Protein AF-A0A9X4L137-F1 (afdb_monomer)

pLDDT: mean 74.06, std 25.53, range [25.66, 98.25]

Nearest PDB structures (foldseek):
  7vco-assembly1_A  TM=8.034E-01  e=4.742E-05  Frischella perrara
  1vkd-assembly1_A  TM=7.366E-01  e=2.028E-03  Thermotoga maritima MSB8
  2ydt-assembly1_A  TM=7.683E-01  e=2.953E-03  Fusarium graminearum
  3a72-assembly1_A  TM=6.925E-01  e=1.321E-03  Penicillium chrysogenum
  3pij-assembly1_A  TM=4.639E-01  e=1.065E-03  Bifidobacterium longum

InterPro domains:
  IPR013148 Glycosyl hydrolase family 32, N-terminal [PF00251] (16-116)
  IPR023296 Glycosyl hydrolase, five-bladed beta-propeller domain superfamily [G3DSA:2.115.10.20] (11-143)
  IPR023296 Glycosyl hydrolase, five-bladed beta-propeller domain superfamily [SSF75005] (9-119)

Secondary structure (DSSP, 8-state):
-----SSSEEEEEEEEEETTEEEEEEEEE-TT-SS--EEEEEEESSSSS-EEEEEEEEPPTT-SEEEEEEEEEETTEEEEEEEEEEETTEEEEEEEEESSSSS-EEEEEEEE---HHHH-SSGGGSSSSS---S----TTTTSS-PPP---------PPPSS--HHHHHHHHHTT--------PPPPP-------PPPPP-

Solvent-accessible surface area (backbone atoms only — not comparable to full-atom values): 12693 Å² total; per-residue (Å²): 134,73,74,78,64,94,72,40,45,76,63,61,68,47,76,47,80,55,93,83,29,36,39,38,38,28,29,26,25,51,81,93,52,92,48,35,50,20,34,25,33,29,39,18,76,74,84,61,60,68,46,81,73,39,82,43,44,72,40,58,90,71,29,75,32,26,52,46,56,32,78,41,73,58,90,80,34,36,40,34,34,23,15,34,24,60,44,92,73,48,41,26,34,36,39,29,39,21,77,77,84,65,58,61,45,79,42,87,91,52,75,47,66,74,53,61,89,79,73,44,94,47,80,82,79,44,101,48,100,46,74,69,54,53,58,65,83,71,87,65,69,87,49,102,58,81,74,82,74,85,64,72,70,93,63,75,81,71,75,77,70,87,75,55,71,72,61,53,56,57,59,52,56,80,75,60,90,80,94,73,84,90,73,85,82,73,78,81,82,80,84,72,79,80,86,75,82,77,79,90,129

Radius of gyration: 21.0 Å; Cα contacts (8 Å, |Δi|>4): 311; chains: 1; bounding box: 52×45×59 Å

Foldseek 3Di:
DQDDDPFWHWDDWDWDDDPLKIKIKTFTAGPPRPEGFAIFIWMDNPSRDIHGPTGATTADPQWPHWFDWDWADAPQKIKIWFWTHNDPLFIKIWIWIDRPVRHIDTDPVDIGGPDCVPQDPDCVVDPTNDDYDGYDDDPPSVPPDHGPPPPPDPPPPPDPDDDDPVVVVVVVVVVDDDDDDDDDDDDPDPPDDDDDDDDDD

Mean predicted aligned error: 14.05 Å

Organism: NCBI:txid1457232

Sequence (201 aa):
MLYKPREDRLWDCWIVPHNDRYHLFYIRITPGASRWNGISMAVSDDLLHWKEYGPILEKHPDAEWLGTGMVQRVGDTFIMNYSEELIRGHQQIRFARSKDLYHWERIEEVVLRPDPAYYLDDPEDCCEELPRWDSLGIVNALQDAPPPVYRLPDRPCRRPEAESESRRAWRHDLHGRHPLGGVAPQAPLRICFPISRFPNI

Structure (mmCIF, N/CA/C/O backbone):
data_AF-A0A9X4L137-F1
#
_entry.id   AF-A0A9X4L137-F1
#
loop_
_atom_site.group_PDB
_atom_site.id
_atom_site.type_symbol
_atom_site.label_atom_id
_atom_site.label_alt_id
_atom_site.label_comp_id
_atom_site.label_asym_id
_atom_site.label_entity_id
_atom_site.label_seq_id
_atom_site.pdbx_PDB_ins_code
_atom_site.Cartn_x
_atom_site.Cartn_y
_atom_site.Cartn_z
_atom_site.occupancy
_atom_site.B_iso_or_equiv
_atom_site.auth_seq_id
_atom_site.auth_comp_id
_atom_site.auth_asym_id
_atom_site.auth_atom_id
_atom_site.pdbx_PDB_model_num
ATOM 1 N N . MET A 1 1 ? -1.300 18.319 10.133 1.00 62.09 1 MET A N 1
ATOM 2 C CA . MET A 1 1 ? -0.858 16.921 9.939 1.00 62.09 1 MET A CA 1
ATOM 3 C C . MET A 1 1 ? -1.431 16.112 11.094 1.00 62.09 1 MET A C 1
ATOM 5 O O . MET A 1 1 ? -1.191 16.510 12.225 1.00 62.09 1 MET A O 1
ATOM 9 N N . LEU A 1 2 ? -2.262 15.096 10.825 1.00 82.75 2 LEU A N 1
ATOM 10 C CA . LEU A 1 2 ? -3.042 14.370 11.851 1.00 82.75 2 LEU A CA 1
ATOM 11 C C . LEU A 1 2 ? -2.309 13.150 12.437 1.00 82.75 2 LEU A C 1
ATOM 13 O O . LEU A 1 2 ? -2.647 12.692 13.520 1.00 82.75 2 LEU A O 1
ATOM 17 N N . TYR A 1 3 ? -1.280 12.655 11.751 1.00 93.00 3 TYR A N 1
ATOM 18 C CA . TYR A 1 3 ? -0.431 11.556 12.199 1.00 93.00 3 TYR A CA 1
ATOM 19 C C . TYR A 1 3 ? 1.004 11.779 11.711 1.00 93.00 3 TYR A C 1
ATOM 21 O O . TYR A 1 3 ? 1.215 12.330 10.629 1.00 93.00 3 TYR A O 1
ATOM 29 N N . LYS A 1 4 ? 1.982 11.357 12.514 1.00 94.69 4 LYS A N 1
ATOM 30 C CA . LYS A 1 4 ? 3.406 11.324 12.172 1.00 94.69 4 LYS A CA 1
ATOM 31 C C . LYS A 1 4 ? 3.991 10.016 12.727 1.00 94.69 4 LYS A C 1
ATOM 33 O O . LYS A 1 4 ? 3.805 9.780 13.923 1.00 94.69 4 LYS A O 1
ATOM 38 N N . PRO A 1 5 ? 4.701 9.206 11.920 1.00 95.75 5 PRO A N 1
ATOM 39 C CA . PRO A 1 5 ? 5.376 8.015 12.425 1.00 95.75 5 PRO A CA 1
ATOM 40 C C . PRO A 1 5 ? 6.465 8.372 13.437 1.00 95.75 5 PRO A C 1
ATOM 42 O O . PRO A 1 5 ? 7.024 9.475 13.409 1.00 95.75 5 PRO A O 1
ATOM 45 N N . ARG A 1 6 ? 6.787 7.429 14.324 1.00 95.38 6 ARG A N 1
ATOM 46 C CA . ARG A 1 6 ? 7.828 7.628 15.343 1.00 95.38 6 ARG A CA 1
ATOM 47 C C . ARG A 1 6 ? 9.221 7.809 14.746 1.00 95.38 6 ARG A C 1
ATOM 49 O O . ARG A 1 6 ? 9.935 8.721 15.160 1.00 95.38 6 ARG A O 1
ATOM 56 N N . GLU A 1 7 ? 9.594 6.943 13.808 1.00 94.12 7 GLU A N 1
ATOM 57 C CA . GLU A 1 7 ? 10.952 6.878 13.245 1.00 94.12 7 GLU A CA 1
ATOM 58 C C . GLU A 1 7 ? 10.969 7.080 11.728 1.00 94.12 7 GLU A C 1
ATOM 60 O O . GLU A 1 7 ? 11.819 7.806 11.208 1.00 94.12 7 GLU A O 1
ATOM 65 N N . ASP A 1 8 ? 10.008 6.482 11.025 1.00 94.94 8 ASP A N 1
ATOM 66 C CA . ASP A 1 8 ? 9.920 6.557 9.572 1.00 94.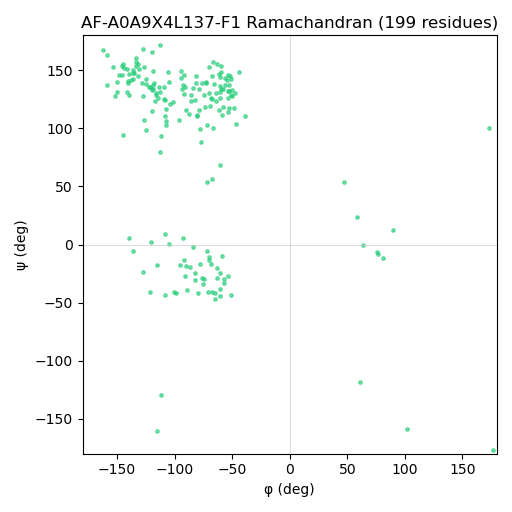94 8 ASP A CA 1
ATOM 67 C C . ASP A 1 8 ? 9.527 7.954 9.083 1.00 94.94 8 ASP A C 1
ATOM 69 O O . ASP A 1 8 ? 8.795 8.710 9.733 1.00 94.94 8 ASP A O 1
ATOM 73 N N . ARG A 1 9 ? 9.948 8.280 7.858 1.00 95.38 9 ARG A N 1
ATOM 74 C CA . ARG A 1 9 ? 9.305 9.356 7.103 1.00 95.38 9 ARG A CA 1
ATOM 75 C C . ARG A 1 9 ? 8.083 8.796 6.390 1.00 95.38 9 ARG A C 1
ATOM 77 O O . ARG A 1 9 ? 8.153 7.745 5.757 1.00 95.38 9 ARG A O 1
ATOM 84 N N . LEU A 1 10 ? 6.991 9.541 6.484 1.00 94.69 10 LEU A N 1
ATOM 85 C CA . LEU A 1 10 ? 5.736 9.277 5.796 1.00 94.69 10 LEU A CA 1
ATOM 86 C C . LEU A 1 10 ? 5.706 10.053 4.477 1.00 94.69 10 LEU A C 1
ATOM 88 O O . LEU A 1 10 ? 6.056 11.236 4.455 1.00 94.69 10 LEU A O 1
ATOM 92 N N . TRP A 1 11 ? 5.299 9.383 3.402 1.00 94.94 11 TRP A N 1
ATOM 93 C CA . TRP A 1 11 ? 5.033 10.000 2.101 1.00 94.94 11 TRP A CA 1
ATOM 94 C C . TRP A 1 11 ? 3.529 9.934 1.794 1.00 94.94 11 TRP A C 1
ATOM 96 O O . TRP A 1 11 ? 2.725 10.314 2.643 1.00 94.94 11 TRP A O 1
ATOM 106 N N . ASP A 1 12 ? 3.122 9.460 0.621 1.00 95.00 12 ASP A N 1
ATOM 107 C CA . ASP A 1 12 ? 1.707 9.316 0.283 1.00 95.00 12 ASP A CA 1
ATOM 108 C C . ASP A 1 12 ? 0.994 8.374 1.259 1.00 95.00 12 ASP A C 1
ATOM 110 O O . ASP A 1 12 ? 1.580 7.426 1.798 1.00 95.00 12 ASP A O 1
ATOM 114 N N . CYS A 1 13 ? -0.291 8.642 1.484 1.00 94.56 13 CYS A N 1
ATOM 115 C CA . CYS A 1 13 ? -1.110 7.886 2.417 1.00 94.56 13 CYS A CA 1
ATOM 116 C C . CYS A 1 13 ? -2.564 7.757 1.948 1.00 94.56 13 CYS A C 1
ATOM 118 O O . CYS A 1 13 ? -3.067 8.596 1.199 1.00 94.56 13 CYS A O 1
ATOM 120 N N . TRP A 1 14 ? -3.240 6.698 2.393 1.00 94.69 14 TRP A N 1
ATOM 121 C CA . TRP A 1 14 ? -4.651 6.421 2.112 1.00 94.69 14 TRP A CA 1
ATOM 122 C C . TRP A 1 14 ? -5.317 5.753 3.315 1.00 94.69 14 TRP A C 1
ATOM 124 O O . TRP A 1 14 ? -4.653 5.128 4.141 1.00 94.69 14 TRP A O 1
ATOM 134 N N . ILE A 1 15 ? -6.639 5.897 3.437 1.00 93.81 15 ILE A N 1
ATOM 135 C CA . ILE A 1 15 ? -7.406 5.415 4.595 1.00 93.81 15 ILE A CA 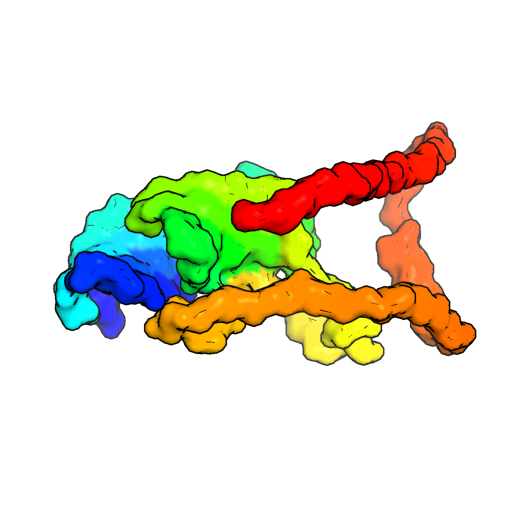1
ATOM 136 C C . ILE A 1 15 ? -8.475 4.423 4.148 1.00 93.81 15 ILE A C 1
ATOM 138 O O . ILE A 1 15 ? -9.208 4.682 3.195 1.00 93.81 15 ILE A O 1
ATOM 142 N N . VAL A 1 16 ? -8.601 3.319 4.887 1.00 93.19 16 VAL A N 1
ATOM 143 C CA . VAL A 1 16 ? -9.664 2.321 4.712 1.00 93.19 16 VAL A CA 1
ATOM 144 C C . VAL A 1 16 ? -10.495 2.214 5.995 1.00 93.19 16 VAL A C 1
ATOM 146 O O . VAL A 1 16 ? -9.967 1.779 7.026 1.00 93.19 16 VAL A O 1
ATOM 149 N N . PRO A 1 17 ? -11.789 2.581 5.966 1.00 92.12 17 PRO A N 1
ATOM 150 C CA . PRO A 1 17 ? -12.703 2.271 7.056 1.00 92.12 17 PRO A CA 1
ATOM 151 C C . PRO A 1 17 ? -13.084 0.782 7.022 1.00 92.12 17 PRO A C 1
ATOM 153 O O . PRO A 1 17 ? -13.499 0.261 5.987 1.00 92.12 17 PRO A O 1
ATOM 156 N N . HIS A 1 18 ? -12.942 0.085 8.148 1.00 91.12 18 HIS A N 1
ATOM 157 C CA . HIS A 1 18 ? -13.334 -1.316 8.301 1.00 91.12 18 HIS A CA 1
ATOM 158 C C . HIS A 1 18 ? -13.542 -1.665 9.783 1.00 91.12 18 HIS A C 1
ATOM 160 O O . HIS A 1 18 ? -12.726 -1.278 10.612 1.00 91.12 18 HIS A O 1
ATOM 166 N N . ASN A 1 19 ? -14.604 -2.412 10.113 1.00 89.81 19 ASN A N 1
ATOM 167 C CA . ASN A 1 19 ? -14.939 -2.851 11.481 1.00 89.81 19 ASN A CA 1
ATOM 168 C C . ASN A 1 19 ? -14.867 -1.721 12.526 1.00 89.81 19 ASN A C 1
ATOM 170 O O . ASN A 1 19 ? -14.144 -1.839 13.513 1.00 89.81 19 ASN A O 1
ATOM 174 N N . ASP A 1 20 ? -15.574 -0.616 12.267 1.00 91.06 20 ASP A N 1
ATOM 175 C CA . ASP A 1 20 ? -15.636 0.573 13.136 1.00 91.06 20 ASP A CA 1
ATOM 176 C C . ASP A 1 20 ? -14.275 1.229 13.429 1.00 91.06 20 ASP A C 1
ATOM 178 O O . ASP A 1 20 ? -14.106 1.941 14.416 1.00 91.06 20 ASP A O 1
ATOM 182 N N . ARG A 1 21 ? -13.294 1.002 12.548 1.00 92.94 21 ARG A N 1
ATOM 183 C CA . ARG A 1 21 ? -11.951 1.577 12.627 1.00 92.94 21 ARG A CA 1
ATOM 184 C C . ARG A 1 21 ? -11.491 2.134 11.299 1.00 92.94 21 ARG A C 1
ATOM 186 O O . ARG A 1 21 ? -11.913 1.696 10.231 1.00 92.94 21 ARG A O 1
ATOM 193 N N . TYR A 1 22 ? -10.543 3.052 11.374 1.00 95.62 22 TYR A N 1
ATOM 194 C CA . TYR A 1 22 ? -9.860 3.647 10.240 1.00 95.62 22 TYR A CA 1
ATOM 195 C C . TYR A 1 22 ? -8.420 3.154 10.191 1.00 95.62 22 TYR A C 1
ATOM 197 O O . TYR A 1 22 ? -7.669 3.299 11.155 1.00 95.62 22 TYR A O 1
ATOM 205 N N . HIS A 1 23 ? -8.034 2.592 9.051 1.00 96.81 23 HIS A N 1
ATOM 206 C CA . HIS A 1 23 ? -6.699 2.061 8.805 1.00 96.81 23 HIS A CA 1
ATOM 207 C C . HIS A 1 23 ? -5.987 3.013 7.846 1.00 96.81 23 HIS A C 1
ATOM 209 O O . HIS A 1 23 ? -6.345 3.083 6.671 1.00 96.81 23 HIS A O 1
ATOM 215 N N . LEU A 1 24 ? -5.033 3.789 8.358 1.00 97.31 24 LEU A N 1
ATOM 216 C CA . LEU A 1 24 ? -4.177 4.678 7.581 1.00 97.31 24 LEU A CA 1
ATOM 217 C C . LEU A 1 24 ? -2.967 3.891 7.106 1.00 97.31 24 LEU A C 1
ATOM 219 O O . LEU A 1 24 ? -2.111 3.522 7.905 1.00 97.31 24 LEU A O 1
ATOM 223 N N . PHE A 1 25 ? -2.882 3.686 5.806 1.00 97.69 25 PHE A N 1
ATOM 224 C CA . PHE A 1 25 ? -1.714 3.145 5.138 1.00 97.69 25 PHE A CA 1
ATOM 225 C C . PHE A 1 25 ? -0.858 4.291 4.635 1.00 97.69 25 PHE A C 1
ATOM 227 O O . PHE A 1 25 ? -1.380 5.313 4.183 1.00 97.69 25 PHE A O 1
ATOM 234 N N . TYR A 1 26 ? 0.453 4.125 4.700 1.00 97.44 26 TYR A N 1
ATOM 235 C CA . TYR A 1 26 ? 1.374 5.119 4.187 1.00 97.44 26 TYR A CA 1
ATOM 236 C C . TYR A 1 26 ? 2.642 4.485 3.652 1.00 97.44 26 TYR A C 1
ATOM 238 O O . TYR A 1 26 ? 3.150 3.500 4.192 1.00 97.44 26 TYR A O 1
ATOM 246 N N . ILE A 1 27 ? 3.181 5.098 2.607 1.00 97.75 27 ILE A N 1
ATOM 247 C CA . ILE A 1 27 ? 4.505 4.751 2.120 1.00 97.75 27 ILE A CA 1
ATOM 248 C C . ILE A 1 27 ? 5.524 5.221 3.151 1.00 97.75 27 ILE A C 1
ATOM 250 O O . ILE A 1 27 ? 5.509 6.380 3.587 1.00 97.75 27 ILE A O 1
ATOM 254 N N . ARG A 1 28 ? 6.427 4.319 3.517 1.00 96.50 28 ARG A N 1
ATOM 255 C CA . ARG A 1 28 ? 7.466 4.579 4.502 1.00 96.50 28 ARG A CA 1
ATOM 256 C C . ARG A 1 28 ? 8.828 4.761 3.842 1.00 96.50 28 ARG A C 1
ATOM 258 O O . ARG A 1 28 ? 9.168 4.125 2.840 1.00 96.50 28 ARG A O 1
ATOM 265 N N . ILE A 1 29 ? 9.640 5.590 4.480 1.00 97.56 29 ILE A N 1
ATOM 266 C CA . ILE A 1 29 ? 11.077 5.656 4.246 1.00 97.56 29 ILE A CA 1
ATOM 267 C C . ILE A 1 29 ? 11.754 5.486 5.602 1.00 97.56 29 ILE A C 1
ATOM 269 O O . ILE A 1 29 ? 11.711 6.400 6.433 1.00 97.56 29 ILE A O 1
ATOM 273 N N . THR A 1 30 ? 12.366 4.323 5.819 1.00 97.00 30 THR A N 1
ATOM 274 C CA . THR A 1 30 ? 13.051 4.020 7.084 1.00 97.00 30 THR A CA 1
ATOM 275 C C . THR A 1 30 ? 14.279 4.914 7.287 1.00 97.00 30 THR A C 1
ATOM 277 O O . THR A 1 30 ? 14.862 5.407 6.309 1.00 97.00 30 THR A O 1
ATOM 280 N N . PRO A 1 31 ? 14.735 5.115 8.536 1.00 96.12 31 PRO A N 1
ATOM 281 C CA . PR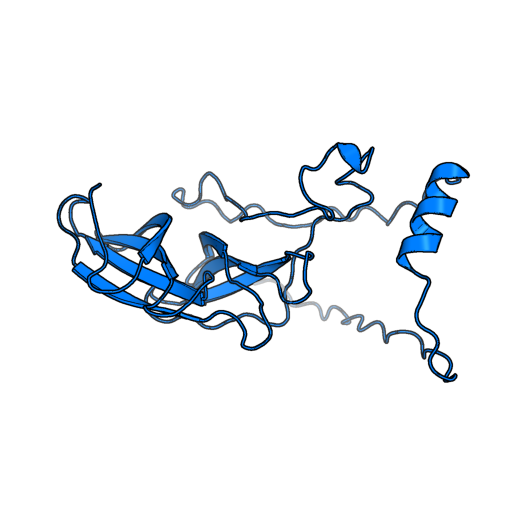O A 1 31 ? 15.988 5.811 8.807 1.00 96.12 31 PRO A CA 1
ATOM 282 C C . PRO A 1 31 ? 17.154 5.246 7.980 1.00 96.12 31 PRO A C 1
ATOM 284 O O . PRO A 1 31 ? 17.330 4.035 7.869 1.00 96.12 31 PRO A O 1
ATOM 287 N N . GLY A 1 32 ? 17.935 6.133 7.360 1.00 94.44 32 GLY A N 1
ATOM 288 C CA . GLY A 1 32 ? 19.064 5.764 6.496 1.00 94.44 32 GLY A CA 1
ATOM 289 C C . GLY A 1 32 ? 18.697 5.362 5.060 1.00 94.44 32 GLY A C 1
ATOM 290 O O . GLY A 1 32 ? 19.587 5.314 4.214 1.00 94.44 32 GLY A O 1
ATOM 291 N N . ALA A 1 33 ? 17.419 5.139 4.743 1.00 93.19 33 ALA A N 1
ATOM 292 C CA . ALA A 1 33 ? 16.992 4.872 3.374 1.00 93.19 33 ALA A CA 1
ATOM 293 C C . ALA A 1 33 ? 16.834 6.168 2.561 1.00 93.19 33 ALA A C 1
ATOM 295 O O . ALA A 1 33 ? 16.293 7.179 3.028 1.00 93.19 33 ALA A O 1
ATOM 296 N N . SER A 1 34 ? 17.281 6.122 1.305 1.00 88.88 34 SER A N 1
ATOM 297 C CA . SER A 1 34 ? 17.131 7.214 0.337 1.00 88.88 34 SER A CA 1
ATOM 298 C C . SER A 1 34 ? 15.801 7.166 -0.424 1.00 88.88 34 SER A C 1
ATOM 300 O O . SER A 1 34 ? 15.380 8.189 -0.964 1.00 88.88 34 SER A O 1
ATOM 302 N N . ARG A 1 35 ? 15.134 6.005 -0.456 1.00 92.56 35 ARG A N 1
ATOM 303 C CA . ARG A 1 35 ? 13.926 5.735 -1.249 1.00 92.56 35 ARG A CA 1
ATOM 304 C C . ARG A 1 35 ? 12.838 5.038 -0.435 1.00 92.56 35 ARG A C 1
ATOM 306 O O . ARG A 1 35 ? 13.109 4.439 0.605 1.00 92.56 35 ARG A O 1
ATOM 313 N N . TRP A 1 36 ? 11.617 5.124 -0.951 1.00 95.88 36 TRP A N 1
ATOM 314 C CA . TRP A 1 36 ? 10.420 4.472 -0.433 1.00 95.88 36 TRP A CA 1
ATOM 315 C C . TRP A 1 36 ? 10.569 2.953 -0.457 1.00 95.88 36 TRP A C 1
ATOM 317 O O . TRP A 1 36 ? 10.733 2.354 -1.521 1.00 95.88 36 TRP A O 1
ATOM 327 N N . ASN A 1 37 ? 10.570 2.335 0.722 1.00 96.06 37 ASN A N 1
ATOM 328 C CA . ASN A 1 37 ? 10.995 0.942 0.875 1.00 96.06 37 ASN A CA 1
ATOM 329 C C . ASN A 1 37 ? 9.932 0.007 1.451 1.00 96.06 37 ASN A C 1
ATOM 331 O O . ASN A 1 37 ? 10.188 -1.185 1.595 1.00 96.06 37 ASN A O 1
ATOM 335 N N . GLY A 1 38 ? 8.732 0.514 1.710 1.00 97.38 38 GLY A N 1
ATOM 336 C CA . GLY A 1 38 ? 7.609 -0.308 2.126 1.00 97.38 38 GLY A CA 1
ATOM 337 C C . GLY A 1 38 ? 6.370 0.516 2.437 1.00 97.38 38 GLY A C 1
ATOM 338 O O . GLY A 1 38 ? 6.361 1.740 2.301 1.00 97.38 38 GLY A O 1
ATOM 339 N N . ILE A 1 39 ? 5.336 -0.179 2.891 1.00 98.25 39 ILE A N 1
ATOM 340 C CA . ILE A 1 39 ? 4.104 0.396 3.418 1.00 98.25 39 ILE A CA 1
ATOM 341 C C . ILE A 1 39 ? 4.028 0.050 4.897 1.00 98.25 39 ILE A C 1
ATOM 343 O O . ILE A 1 39 ? 4.272 -1.089 5.310 1.00 98.25 39 ILE A O 1
ATOM 347 N N . SER A 1 40 ? 3.673 1.054 5.682 1.00 98.19 40 SER A N 1
ATOM 348 C CA . SER A 1 40 ? 3.361 0.925 7.096 1.00 98.19 40 SER A CA 1
ATOM 349 C C . SER A 1 40 ? 1.921 1.371 7.348 1.00 98.19 40 SER A C 1
ATOM 351 O O . SER A 1 40 ? 1.277 1.983 6.491 1.00 98.19 40 SER A O 1
ATOM 353 N N . MET A 1 41 ? 1.403 1.042 8.529 1.00 98.12 41 MET A N 1
ATOM 354 C CA . MET A 1 41 ? 0.026 1.330 8.910 1.00 98.12 41 MET A CA 1
ATOM 355 C C . MET A 1 41 ? -0.075 1.992 10.290 1.00 98.12 41 MET A C 1
ATOM 357 O O . MET A 1 41 ? 0.740 1.759 11.187 1.00 98.12 41 MET A O 1
ATOM 361 N N . ALA A 1 42 ? -1.116 2.801 10.467 1.00 98.19 42 ALA A N 1
ATOM 362 C CA . ALA A 1 42 ? -1.630 3.262 11.750 1.00 98.19 42 ALA A CA 1
ATOM 363 C C . ALA A 1 42 ? -3.153 3.071 11.802 1.00 98.19 42 ALA A C 1
ATOM 365 O O . ALA A 1 42 ? -3.818 3.025 10.769 1.00 98.19 42 ALA A O 1
ATOM 366 N N . VAL A 1 43 ? -3.712 2.961 13.005 1.00 98.06 43 VAL A N 1
ATOM 367 C CA . VAL A 1 43 ? -5.144 2.713 13.222 1.00 98.06 43 VAL A CA 1
ATOM 368 C C . VAL A 1 43 ? -5.734 3.792 14.121 1.00 98.06 43 VAL A C 1
ATOM 370 O O . VAL A 1 43 ? -5.081 4.238 15.065 1.00 98.06 43 VAL A O 1
ATOM 373 N N . SER A 1 44 ? -6.962 4.207 13.835 1.00 96.38 44 SER A N 1
ATOM 374 C CA . SER A 1 44 ? -7.721 5.169 14.631 1.00 96.38 44 SER A CA 1
ATOM 375 C C . SER A 1 44 ? -9.182 4.748 14.724 1.00 96.38 44 SER A C 1
ATOM 377 O O . SER A 1 44 ? -9.724 4.194 13.771 1.00 96.38 44 SER A O 1
ATOM 379 N N . ASP A 1 45 ? -9.826 5.042 15.850 1.00 93.75 45 ASP A N 1
ATOM 380 C CA . ASP A 1 45 ? -11.271 4.861 16.017 1.00 93.75 45 ASP A CA 1
ATOM 381 C C . ASP A 1 45 ? -12.051 6.150 15.642 1.00 93.75 45 ASP A C 1
ATOM 383 O O . ASP A 1 45 ? -13.264 6.110 15.462 1.00 93.75 45 ASP A O 1
ATOM 387 N N . ASP A 1 46 ? -11.376 7.303 15.492 1.00 90.81 46 ASP A N 1
ATOM 388 C CA . ASP A 1 46 ? -12.019 8.626 15.368 1.00 90.81 46 ASP A CA 1
ATOM 389 C C . ASP A 1 46 ? -11.396 9.584 14.330 1.00 90.81 46 ASP A C 1
ATOM 391 O O . ASP A 1 46 ? -11.806 10.740 14.242 1.00 90.81 46 ASP A O 1
ATOM 395 N N . LEU A 1 47 ? -10.417 9.122 13.542 1.00 92.81 47 LEU A N 1
ATOM 396 C CA . LEU A 1 47 ? -9.619 9.899 12.573 1.00 92.81 47 LEU A CA 1
ATOM 397 C C . LEU A 1 47 ? -8.732 11.007 13.175 1.00 92.81 47 LEU A C 1
ATOM 399 O O . LEU A 1 47 ? -8.000 11.673 12.434 1.00 92.81 47 LEU A O 1
ATOM 403 N N . LEU A 1 48 ? -8.744 11.193 14.495 1.00 92.38 48 LEU A N 1
ATOM 404 C CA . LEU A 1 48 ? -7.994 12.235 15.199 1.00 92.38 48 LEU A CA 1
ATOM 405 C C . LEU A 1 48 ? -6.821 11.643 15.982 1.00 92.38 48 LEU A C 1
ATOM 407 O O . LEU A 1 48 ? -5.713 12.178 15.935 1.00 92.38 48 LEU A O 1
ATOM 411 N N . HIS A 1 49 ? -7.052 10.526 16.667 1.00 91.44 49 HIS A N 1
ATOM 412 C CA . HIS A 1 49 ? -6.071 9.851 17.504 1.00 91.44 49 HIS A CA 1
ATOM 413 C C . HIS A 1 49 ? -5.599 8.570 16.825 1.00 91.44 49 HIS A C 1
ATOM 415 O O . HIS A 1 49 ? -6.372 7.634 16.618 1.00 91.44 49 HIS A O 1
ATOM 421 N N . TRP A 1 50 ? -4.311 8.523 16.490 1.00 96.81 50 TRP A N 1
ATOM 422 C CA . TRP A 1 50 ? -3.716 7.442 15.709 1.00 96.81 50 TRP A CA 1
ATOM 423 C C . TRP A 1 50 ? -2.738 6.619 16.543 1.00 96.81 50 TRP A C 1
ATOM 425 O O . TRP A 1 50 ? -1.836 7.159 17.186 1.00 96.81 50 TRP A O 1
ATOM 435 N N . LYS A 1 51 ? -2.888 5.295 16.485 1.00 97.62 51 LYS A N 1
ATOM 436 C CA . LYS A 1 51 ? -1.949 4.321 17.039 1.00 97.62 51 LYS A CA 1
ATOM 437 C C . LYS A 1 51 ? -1.142 3.694 15.910 1.00 97.62 51 LYS A C 1
ATOM 439 O O . LYS A 1 51 ? -1.700 3.065 15.016 1.00 97.62 51 LYS A O 1
ATOM 444 N N . GLU A 1 52 ? 0.174 3.842 15.972 1.00 97.88 52 GLU A N 1
ATOM 445 C CA . GLU A 1 52 ? 1.089 3.210 15.023 1.00 97.88 52 GLU A CA 1
ATOM 446 C C . GLU A 1 52 ? 1.018 1.679 15.129 1.00 97.88 52 GLU A C 1
ATOM 448 O O . GLU A 1 52 ? 1.081 1.126 16.230 1.00 97.88 52 GLU A O 1
ATOM 453 N N . TYR A 1 53 ? 0.864 1.016 13.980 1.00 97.44 53 TYR A N 1
ATOM 454 C CA . TYR A 1 53 ? 0.984 -0.437 13.840 1.00 97.44 53 TYR A CA 1
ATOM 455 C C . TYR A 1 53 ? 2.374 -0.811 13.313 1.00 97.44 53 TYR A C 1
ATOM 457 O O . TYR A 1 53 ? 3.006 -1.721 13.843 1.00 97.44 53 TYR A O 1
ATOM 465 N N . GLY A 1 54 ? 2.873 -0.050 12.333 1.00 96.94 54 GLY A N 1
ATOM 466 C CA . GLY A 1 54 ? 4.201 -0.221 11.748 1.00 96.94 54 GLY A CA 1
ATOM 467 C C . GLY A 1 54 ? 4.175 -0.927 10.386 1.00 96.94 54 GLY A C 1
ATOM 468 O O . GLY A 1 54 ? 3.143 -0.895 9.710 1.00 96.94 54 GLY A O 1
ATOM 469 N N . PRO A 1 55 ? 5.309 -1.515 9.967 1.00 97.56 55 PRO A N 1
ATOM 470 C CA . PRO A 1 55 ? 5.478 -2.258 8.717 1.00 97.56 55 PRO A CA 1
ATOM 471 C C . PRO A 1 55 ? 4.386 -3.289 8.420 1.00 97.56 55 PRO A C 1
ATOM 473 O O . PRO A 1 55 ? 4.109 -4.143 9.257 1.00 97.56 55 PRO A O 1
ATOM 476 N N . ILE A 1 56 ? 3.834 -3.264 7.204 1.00 98.19 56 ILE A N 1
ATOM 477 C CA . ILE A 1 56 ? 2.897 -4.296 6.720 1.00 98.19 56 ILE A CA 1
ATOM 478 C C . ILE A 1 56 ? 3.292 -4.912 5.374 1.00 98.19 56 ILE A C 1
ATOM 480 O O . ILE A 1 56 ? 2.868 -6.023 5.066 1.00 98.19 56 ILE A O 1
ATOM 484 N N . LEU A 1 57 ? 4.077 -4.201 4.562 1.00 98.06 57 LEU A N 1
ATOM 485 C CA . LEU A 1 57 ? 4.508 -4.667 3.250 1.00 98.06 57 LEU A CA 1
ATOM 486 C C . LEU A 1 57 ? 5.876 -4.082 2.906 1.00 98.06 57 LEU A C 1
ATOM 488 O O . LEU A 1 57 ? 6.086 -2.875 3.007 1.00 98.06 57 LEU A O 1
ATOM 492 N N . GLU A 1 58 ? 6.792 -4.937 2.473 1.00 97.25 58 GLU A N 1
ATOM 493 C CA . GLU A 1 58 ? 8.112 -4.544 1.983 1.00 97.25 58 GLU A CA 1
ATOM 494 C C . GLU A 1 58 ? 8.098 -4.399 0.461 1.00 97.25 58 GLU A C 1
ATOM 496 O O . GLU A 1 58 ? 7.395 -5.139 -0.246 1.00 97.25 58 GLU A O 1
ATOM 501 N N . LYS A 1 59 ? 8.933 -3.492 -0.059 1.00 95.75 59 LYS A N 1
ATOM 502 C CA . LYS A 1 59 ? 9.268 -3.525 -1.485 1.00 95.75 59 LYS A CA 1
ATOM 503 C C . LYS A 1 59 ? 9.917 -4.865 -1.842 1.00 95.75 59 LYS A C 1
ATOM 505 O O . LYS A 1 59 ? 10.590 -5.481 -1.012 1.00 95.75 59 LYS A O 1
ATOM 510 N N . HIS A 1 60 ? 9.791 -5.284 -3.095 1.00 94.75 60 HIS A N 1
ATOM 511 C CA . HIS A 1 60 ? 10.560 -6.412 -3.607 1.00 94.75 60 HIS A CA 1
ATOM 512 C C . HIS A 1 60 ? 12.070 -6.149 -3.407 1.00 94.75 60 HIS A C 1
ATOM 514 O O . HIS A 1 60 ? 12.514 -5.000 -3.558 1.00 94.75 60 HIS A O 1
ATOM 520 N N . PRO A 1 61 ? 12.891 -7.167 -3.084 1.00 92.50 61 PRO A N 1
ATOM 521 C CA . PRO A 1 61 ? 14.335 -6.991 -2.918 1.00 92.50 61 PRO A CA 1
ATOM 522 C C . PRO A 1 61 ? 14.985 -6.274 -4.106 1.00 92.50 61 PRO A C 1
ATOM 524 O O . PRO A 1 61 ? 15.724 -5.310 -3.907 1.00 92.50 61 PRO A O 1
ATOM 527 N N . ASP A 1 62 ? 14.588 -6.666 -5.317 1.00 92.19 62 ASP A N 1
ATOM 528 C CA . ASP A 1 62 ? 15.099 -6.113 -6.578 1.00 92.19 62 ASP A CA 1
ATOM 529 C C . ASP A 1 62 ? 14.408 -4.815 -7.030 1.00 92.19 62 ASP A C 1
ATOM 531 O O . ASP A 1 62 ? 14.775 -4.254 -8.057 1.00 92.19 62 ASP A O 1
ATOM 535 N N . ALA A 1 63 ? 13.398 -4.329 -6.302 1.00 93.75 63 ALA A N 1
ATOM 536 C CA . ALA A 1 63 ? 12.770 -3.050 -6.623 1.00 93.75 63 ALA A CA 1
ATOM 537 C C . ALA A 1 63 ? 13.647 -1.874 -6.182 1.00 93.75 63 ALA A C 1
ATOM 539 O O . ALA A 1 63 ? 14.176 -1.874 -5.070 1.00 93.75 63 ALA A O 1
ATOM 540 N N . GLU A 1 64 ? 13.749 -0.834 -7.003 1.00 93.88 64 GLU A N 1
ATOM 541 C CA . GLU A 1 64 ? 14.367 0.436 -6.611 1.00 93.88 64 GLU A CA 1
ATOM 542 C C . GLU A 1 64 ? 13.531 1.103 -5.508 1.00 93.88 64 GLU A C 1
ATOM 544 O 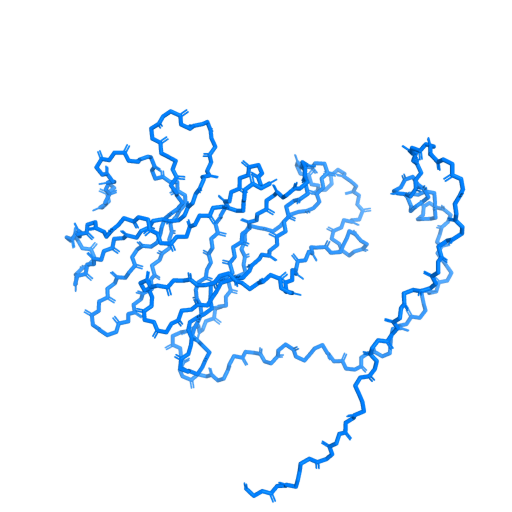O . GLU A 1 64 ? 14.068 1.602 -4.515 1.00 93.88 64 GLU A O 1
ATOM 549 N N . TRP A 1 65 ? 12.204 1.068 -5.651 1.00 94.75 65 TRP A N 1
ATOM 550 C CA . TRP A 1 65 ? 11.268 1.638 -4.692 1.00 94.75 65 TRP A CA 1
ATOM 551 C C . TRP A 1 65 ? 9.865 1.020 -4.813 1.00 94.75 65 TRP A C 1
ATOM 553 O O . TRP A 1 65 ? 9.525 0.396 -5.822 1.00 94.75 65 TRP A O 1
ATOM 563 N N . LEU A 1 66 ? 9.059 1.211 -3.764 1.00 95.94 66 LEU A N 1
ATOM 564 C CA . LEU A 1 66 ? 7.627 0.894 -3.715 1.00 95.94 66 LEU A CA 1
ATOM 565 C C . LEU A 1 66 ? 6.824 2.174 -3.461 1.00 95.94 66 LEU A C 1
ATOM 567 O O . LEU A 1 66 ? 7.198 2.971 -2.602 1.00 95.94 66 LEU A O 1
ATOM 571 N N . GLY A 1 67 ? 5.752 2.380 -4.224 1.00 95.31 67 GLY A N 1
ATOM 572 C CA . GLY A 1 67 ? 4.965 3.610 -4.222 1.00 95.31 67 GLY A CA 1
ATOM 573 C C . GLY A 1 67 ? 3.535 3.444 -3.735 1.00 95.31 67 GLY A C 1
ATOM 574 O O . GLY A 1 67 ? 3.190 2.509 -3.011 1.00 95.31 67 GLY A O 1
ATOM 575 N N . THR A 1 68 ? 2.710 4.417 -4.111 1.00 95.44 68 THR A N 1
ATOM 576 C CA . THR A 1 68 ? 1.350 4.596 -3.598 1.00 95.44 68 THR A CA 1
ATOM 577 C C . THR A 1 68 ? 0.492 3.388 -3.908 1.00 95.44 68 THR A C 1
ATOM 579 O O . THR A 1 68 ? 0.634 2.760 -4.956 1.00 95.44 68 THR A O 1
ATOM 582 N N . GLY A 1 69 ? -0.404 3.060 -2.983 1.00 94.00 69 GLY A N 1
ATOM 583 C CA . GLY A 1 69 ? -1.355 1.985 -3.161 1.00 94.00 69 GLY A CA 1
ATOM 584 C C . GLY A 1 69 ? -2.789 2.413 -2.918 1.00 94.00 69 GLY A C 1
ATOM 585 O O . GLY A 1 69 ? -3.068 3.490 -2.398 1.00 94.00 69 GLY A O 1
ATOM 586 N N . MET A 1 70 ? -3.709 1.536 -3.301 1.00 94.75 70 MET A N 1
ATOM 587 C CA . MET A 1 70 ? -5.123 1.657 -2.982 1.00 94.75 70 MET A CA 1
ATOM 588 C C . MET A 1 70 ? -5.687 0.282 -2.641 1.00 94.75 70 MET A C 1
ATOM 590 O O . MET A 1 70 ? -5.324 -0.726 -3.251 1.00 94.75 70 MET A O 1
ATOM 594 N N . VAL A 1 71 ? -6.568 0.238 -1.644 1.00 94.25 71 VAL A N 1
ATOM 595 C CA . VAL A 1 71 ? -7.141 -1.006 -1.121 1.00 94.25 71 VAL A CA 1
ATOM 596 C C . VAL A 1 71 ? -8.605 -1.111 -1.516 1.00 94.25 71 VAL A C 1
ATOM 598 O O . VAL A 1 71 ? -9.374 -0.165 -1.368 1.00 94.25 71 VAL A O 1
ATOM 601 N N . GLN A 1 72 ? -8.992 -2.297 -1.968 1.00 90.81 72 GLN A N 1
ATOM 602 C CA . GLN A 1 72 ? -10.364 -2.651 -2.307 1.00 90.81 72 GLN A CA 1
ATOM 603 C C . GLN A 1 72 ? -10.738 -3.983 -1.662 1.00 90.81 72 GLN A C 1
ATOM 605 O O . GLN A 1 72 ? -9.913 -4.892 -1.556 1.00 90.81 72 GLN A O 1
ATOM 610 N N . ARG A 1 73 ? -11.998 -4.124 -1.252 1.00 88.81 73 ARG A N 1
ATOM 611 C CA . ARG A 1 73 ? -12.528 -5.394 -0.755 1.00 88.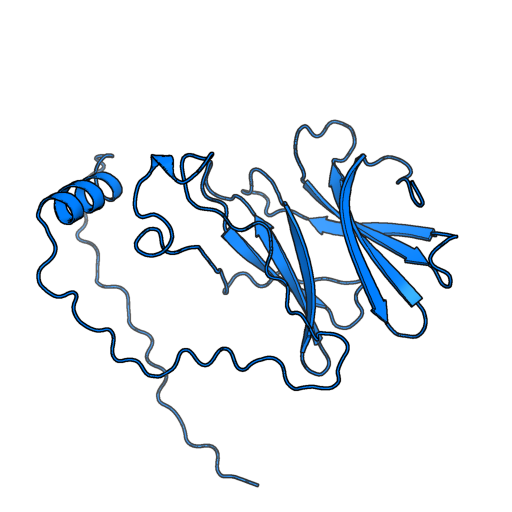81 73 ARG A CA 1
ATOM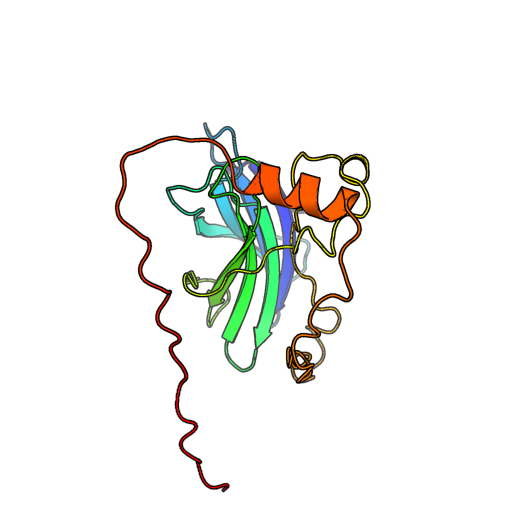 612 C C . ARG A 1 73 ? -13.151 -6.178 -1.910 1.00 88.81 73 ARG A C 1
ATOM 614 O O . ARG A 1 73 ? -13.973 -5.652 -2.651 1.00 88.81 73 ARG A O 1
ATOM 621 N N . VAL A 1 74 ? -12.762 -7.440 -2.053 1.00 87.44 74 VAL A N 1
ATOM 622 C CA . VAL A 1 74 ? -13.274 -8.398 -3.038 1.00 87.44 74 VAL A CA 1
ATOM 623 C C . VAL A 1 74 ? -13.753 -9.632 -2.276 1.00 87.44 74 VAL A C 1
ATOM 625 O O . VAL A 1 74 ? -12.960 -10.480 -1.868 1.00 87.44 74 VAL A O 1
ATOM 628 N N . GLY A 1 75 ? -15.065 -9.711 -2.038 1.00 87.19 75 GLY A N 1
ATOM 629 C CA . GLY A 1 75 ? -15.653 -10.753 -1.196 1.00 87.19 75 GLY A CA 1
ATOM 630 C C . GLY A 1 75 ? -15.122 -10.695 0.242 1.00 87.19 75 GLY A C 1
ATOM 631 O O . GLY A 1 75 ? -15.304 -9.703 0.948 1.00 87.19 75 GLY A O 1
ATOM 632 N N . ASP A 1 76 ? -14.457 -11.762 0.676 1.00 88.50 76 ASP A N 1
ATOM 633 C CA . ASP A 1 76 ? -13.857 -11.901 2.009 1.00 88.50 76 ASP A CA 1
ATOM 634 C C . ASP A 1 76 ? -12.376 -11.472 2.068 1.00 88.50 76 ASP A C 1
ATOM 636 O O . ASP A 1 76 ? -11.705 -11.686 3.075 1.00 88.50 76 ASP A O 1
ATOM 640 N N . THR A 1 77 ? -11.843 -10.924 0.974 1.00 91.38 77 THR A N 1
ATOM 641 C CA . THR A 1 77 ? -10.415 -10.640 0.813 1.00 91.38 77 THR A CA 1
ATOM 642 C C . THR A 1 77 ? -10.209 -9.175 0.460 1.00 91.38 77 THR A C 1
ATOM 644 O O . THR A 1 77 ? -10.925 -8.615 -0.365 1.00 91.38 77 THR A O 1
ATOM 647 N N . PHE A 1 78 ? -9.205 -8.546 1.052 1.00 94.00 78 PHE A N 1
ATOM 648 C CA . PHE A 1 78 ? -8.720 -7.233 0.654 1.00 94.00 78 PHE A CA 1
ATOM 649 C C . PHE A 1 78 ? -7.611 -7.384 -0.373 1.00 94.00 78 PHE A C 1
ATOM 651 O O . PHE A 1 78 ? -6.715 -8.206 -0.202 1.00 94.00 78 PHE A O 1
ATOM 658 N N . ILE A 1 79 ? -7.662 -6.570 -1.420 1.00 95.50 79 ILE A N 1
ATOM 659 C CA . ILE A 1 79 ? -6.627 -6.464 -2.440 1.00 95.50 79 ILE A CA 1
ATOM 660 C C . ILE A 1 79 ? -6.068 -5.047 -2.384 1.00 95.50 79 ILE A C 1
ATOM 662 O O . ILE A 1 79 ? -6.814 -4.080 -2.514 1.00 95.50 79 ILE A O 1
ATOM 666 N N . MET A 1 80 ? -4.761 -4.928 -2.194 1.00 96.62 80 MET A N 1
ATOM 667 C CA . MET A 1 80 ? -4.025 -3.680 -2.336 1.00 96.62 80 MET A CA 1
ATOM 668 C C . MET A 1 80 ? -3.334 -3.711 -3.686 1.00 96.62 80 MET A C 1
ATOM 670 O O . MET A 1 80 ? -2.555 -4.626 -3.943 1.00 96.62 80 MET A O 1
ATOM 674 N N . ASN A 1 81 ? -3.609 -2.733 -4.540 1.00 96.25 81 ASN A N 1
ATOM 675 C CA . ASN A 1 81 ? -2.730 -2.451 -5.668 1.00 96.25 81 ASN A CA 1
ATOM 676 C C . ASN A 1 81 ? -1.713 -1.393 -5.244 1.00 96.25 81 ASN A C 1
ATOM 678 O O . ASN A 1 81 ? -2.055 -0.539 -4.431 1.00 96.25 81 ASN A O 1
ATOM 682 N N . TYR A 1 82 ? -0.490 -1.463 -5.757 1.00 96.56 82 TYR A N 1
ATOM 683 C CA . TYR A 1 82 ? 0.560 -0.485 -5.478 1.00 96.56 82 TYR A CA 1
ATOM 684 C C . TYR A 1 82 ? 1.560 -0.422 -6.627 1.00 96.56 82 TYR A C 1
ATOM 686 O O . TYR A 1 82 ? 1.741 -1.401 -7.353 1.00 96.56 82 TYR A O 1
ATOM 694 N N . SER A 1 83 ? 2.211 0.722 -6.805 1.00 95.19 83 SER A N 1
ATOM 695 C CA . SER A 1 83 ? 3.286 0.859 -7.787 1.00 95.19 83 SER A CA 1
ATOM 696 C C . SER A 1 83 ? 4.620 0.329 -7.263 1.00 95.19 83 SER A C 1
ATOM 698 O O . SER A 1 83 ? 4.943 0.431 -6.081 1.00 95.19 83 SER A O 1
ATOM 700 N N . GLU A 1 84 ? 5.417 -0.251 -8.153 1.00 94.62 84 GLU A N 1
ATOM 701 C CA . GLU A 1 84 ? 6.763 -0.726 -7.847 1.00 94.62 84 GLU A CA 1
ATOM 702 C C . GLU A 1 84 ? 7.649 -0.647 -9.096 1.00 94.62 84 GLU A C 1
ATOM 704 O O . GLU A 1 84 ? 7.211 -0.963 -10.209 1.00 94.62 84 GLU A O 1
ATOM 709 N N . GLU A 1 85 ? 8.904 -0.242 -8.918 1.00 92.31 85 GLU A N 1
ATOM 710 C CA . GLU A 1 85 ? 9.878 -0.093 -10.003 1.00 92.31 85 GLU A CA 1
ATOM 711 C C . GLU A 1 85 ? 10.984 -1.146 -9.867 1.00 92.31 85 GLU A C 1
ATOM 713 O O . GLU A 1 85 ? 11.964 -0.949 -9.155 1.00 92.31 85 GLU A O 1
ATOM 718 N N . LEU A 1 86 ? 10.822 -2.296 -10.534 1.00 86.31 86 LEU A N 1
ATOM 719 C CA . LEU A 1 86 ? 11.842 -3.361 -10.558 1.00 86.31 86 LEU A CA 1
ATOM 720 C C . LEU A 1 86 ? 12.944 -3.101 -11.588 1.00 86.31 86 LEU A C 1
ATOM 722 O O . LEU A 1 86 ? 14.077 -3.538 -11.424 1.00 86.31 86 LEU A O 1
ATOM 726 N N . ILE A 1 87 ? 12.597 -2.427 -12.681 1.00 81.62 87 ILE A N 1
ATOM 727 C CA . ILE A 1 87 ? 13.535 -2.012 -13.721 1.00 81.62 87 ILE A CA 1
ATOM 728 C C . ILE A 1 87 ? 13.513 -0.495 -13.711 1.00 81.62 87 ILE A C 1
ATOM 730 O O . ILE A 1 87 ? 12.430 0.086 -13.747 1.00 81.62 87 ILE A O 1
ATOM 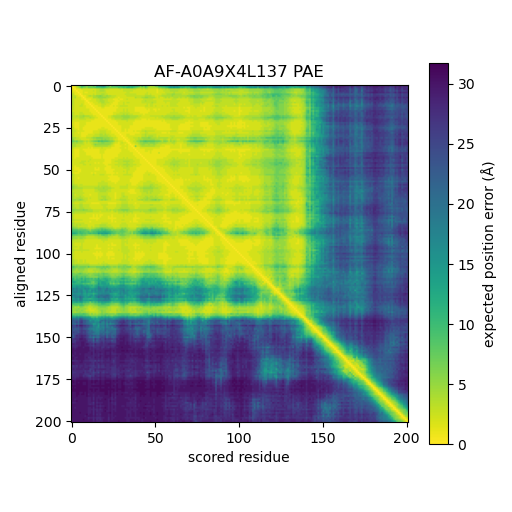734 N N . ARG A 1 88 ? 14.692 0.129 -13.663 1.00 80.19 88 ARG A N 1
ATOM 735 C CA . ARG A 1 88 ? 14.810 1.583 -13.562 1.00 80.19 88 ARG A CA 1
ATOM 736 C C . ARG A 1 88 ? 14.000 2.291 -14.653 1.00 80.19 88 ARG A C 1
ATOM 738 O O . ARG A 1 88 ? 14.096 1.922 -15.820 1.00 80.19 88 ARG A O 1
ATOM 745 N N . GLY A 1 89 ? 13.217 3.288 -14.254 1.00 76.00 89 GLY A N 1
ATOM 746 C CA . GLY A 1 89 ? 12.304 4.045 -15.110 1.00 76.00 89 GLY A CA 1
ATOM 747 C C . GLY A 1 89 ? 11.015 3.301 -15.466 1.00 76.00 89 GLY A C 1
ATOM 748 O O . GLY A 1 89 ? 10.106 3.896 -16.025 1.00 76.00 89 GLY A O 1
ATOM 749 N N . HIS A 1 90 ? 10.890 2.014 -15.139 1.00 80.69 90 HIS A N 1
ATOM 750 C CA . HIS A 1 90 ? 9.761 1.187 -15.544 1.00 80.69 90 HIS A CA 1
ATOM 751 C C . HIS A 1 90 ? 8.905 0.783 -14.338 1.00 80.69 90 HIS A C 1
ATOM 753 O O . HIS A 1 90 ? 8.936 -0.354 -13.849 1.00 80.69 90 HIS A O 1
ATOM 759 N N . GLN A 1 91 ? 8.067 1.717 -13.907 1.00 88.19 91 GLN A N 1
ATOM 760 C CA . GLN A 1 91 ? 7.084 1.530 -12.845 1.00 88.19 91 GLN A CA 1
ATOM 761 C C . GLN A 1 91 ? 5.902 0.657 -13.300 1.00 88.19 91 GLN A C 1
ATOM 763 O O . GLN A 1 91 ? 5.406 0.759 -14.423 1.00 88.19 91 GLN A O 1
ATOM 768 N N . GLN A 1 92 ? 5.454 -0.240 -12.423 1.00 90.50 92 GLN A N 1
ATOM 769 C CA . GLN A 1 92 ? 4.397 -1.216 -12.701 1.00 90.50 92 GLN A CA 1
ATOM 770 C C . GLN A 1 92 ? 3.428 -1.282 -11.525 1.00 90.50 92 GLN A C 1
ATOM 772 O O . GLN A 1 92 ? 3.840 -1.109 -10.383 1.00 90.50 92 GLN A O 1
ATOM 777 N N . ILE A 1 93 ? 2.162 -1.599 -11.788 1.00 94.44 93 ILE A N 1
ATOM 778 C CA . ILE A 1 93 ? 1.190 -1.883 -10.735 1.00 94.44 93 ILE A CA 1
ATOM 779 C C . ILE A 1 93 ? 1.286 -3.360 -10.346 1.00 94.44 93 ILE A C 1
ATOM 781 O O . ILE A 1 93 ? 1.141 -4.261 -11.181 1.00 94.44 93 ILE A O 1
ATOM 785 N N . ARG A 1 94 ? 1.530 -3.589 -9.060 1.00 95.50 94 ARG A N 1
ATOM 786 C CA . ARG A 1 94 ? 1.590 -4.879 -8.372 1.00 95.50 94 ARG A CA 1
ATOM 787 C C . ARG A 1 94 ? 0.426 -5.005 -7.400 1.00 95.50 94 ARG A C 1
ATOM 789 O O . ARG A 1 94 ? -0.321 -4.051 -7.182 1.00 95.50 94 ARG A O 1
ATOM 796 N N . PHE A 1 95 ? 0.262 -6.200 -6.840 1.00 96.75 95 PHE A N 1
ATOM 797 C CA . PHE A 1 95 ? -0.859 -6.513 -5.969 1.00 96.75 95 PHE A CA 1
ATOM 798 C C . PHE A 1 95 ? -0.411 -7.285 -4.730 1.00 96.75 95 PHE A C 1
ATOM 800 O O . PHE A 1 95 ? 0.510 -8.095 -4.782 1.00 96.75 95 PHE A O 1
ATOM 807 N N . ALA A 1 96 ? -1.109 -7.062 -3.623 1.00 97.88 96 ALA A N 1
ATOM 808 C CA . ALA A 1 96 ? -1.032 -7.865 -2.414 1.00 97.88 96 ALA A CA 1
ATOM 809 C C . ALA A 1 96 ? -2.446 -8.174 -1.913 1.00 97.88 96 ALA A C 1
ATOM 811 O O . ALA A 1 96 ? -3.386 -7.417 -2.172 1.00 97.88 96 ALA A O 1
ATOM 812 N N . ARG A 1 97 ? -2.605 -9.281 -1.189 1.00 97.12 97 ARG A N 1
ATOM 813 C CA . ARG A 1 97 ? -3.869 -9.690 -0.570 1.00 97.12 97 ARG A CA 1
ATOM 814 C C . ARG A 1 97 ? -3.763 -9.770 0.942 1.00 97.12 97 ARG A C 1
ATOM 816 O O . ARG A 1 97 ? -2.717 -10.118 1.479 1.00 97.12 97 ARG A O 1
ATOM 823 N N . SER A 1 98 ? -4.878 -9.506 1.606 1.00 97.88 98 SER A N 1
ATOM 824 C CA . SER A 1 98 ? -5.034 -9.648 3.050 1.00 97.88 98 SER A CA 1
ATOM 825 C C . SER A 1 98 ? -6.436 -10.143 3.391 1.00 97.88 98 SER A C 1
ATOM 827 O O . SER A 1 98 ? -7.390 -9.881 2.661 1.00 97.88 98 SER A O 1
ATOM 829 N N . LYS A 1 99 ? -6.578 -10.853 4.511 1.00 96.81 99 LYS A N 1
ATOM 830 C CA . LYS A 1 99 ? -7.887 -11.211 5.082 1.00 96.81 99 LYS A CA 1
ATOM 831 C C . LYS A 1 99 ? -8.349 -10.234 6.162 1.00 96.81 99 LYS A C 1
ATOM 833 O O . LYS A 1 99 ? -9.532 -10.217 6.481 1.00 96.81 99 LYS A O 1
ATOM 838 N N . ASP A 1 100 ? -7.442 -9.431 6.711 1.00 95.94 100 ASP A N 1
ATOM 839 C CA . ASP A 1 100 ? -7.687 -8.657 7.930 1.00 95.94 100 ASP A CA 1
ATOM 840 C C . ASP A 1 100 ? -7.193 -7.203 7.883 1.00 95.94 100 ASP A C 1
ATOM 842 O O . ASP A 1 100 ? -7.501 -6.460 8.806 1.00 95.94 100 ASP A O 1
ATOM 846 N N . LEU A 1 101 ? -6.500 -6.785 6.813 1.00 96.94 101 LEU A N 1
ATOM 847 C CA . LEU A 1 101 ? -5.787 -5.504 6.639 1.00 96.94 101 LEU A CA 1
ATOM 848 C C . LEU A 1 101 ? -4.447 -5.381 7.380 1.00 96.94 101 LEU A C 1
ATOM 850 O O . LEU A 1 101 ? -3.723 -4.412 7.144 1.00 96.94 101 LEU A O 1
ATOM 854 N N . TYR A 1 102 ? -4.077 -6.348 8.215 1.00 97.69 102 TYR A N 1
ATOM 855 C CA . TYR A 1 102 ? -2.857 -6.314 9.026 1.00 97.69 102 TYR A CA 1
ATOM 856 C C . TYR A 1 102 ? -1.746 -7.157 8.404 1.00 97.69 102 TYR A C 1
ATOM 858 O O . TYR A 1 102 ? -0.596 -6.727 8.351 1.00 97.69 102 TYR A O 1
ATOM 866 N N . HIS A 1 103 ? -2.098 -8.332 7.884 1.00 97.94 103 HIS A N 1
ATOM 867 C CA . HIS A 1 103 ? -1.152 -9.270 7.292 1.00 97.94 103 HIS A CA 1
ATOM 868 C C . HIS A 1 103 ? -1.333 -9.308 5.780 1.00 97.94 103 HIS A C 1
ATOM 870 O O . HIS A 1 103 ? -2.437 -9.571 5.294 1.00 97.94 103 HIS A O 1
ATOM 876 N N . TRP A 1 104 ? -0.254 -9.055 5.042 1.00 98.25 104 TRP A N 1
ATOM 877 C CA . TRP A 1 104 ? -0.286 -8.932 3.589 1.00 98.25 104 TRP A CA 1
ATOM 878 C C . TRP A 1 104 ? 0.645 -9.933 2.917 1.00 98.25 104 TRP A C 1
ATOM 880 O O . TRP A 1 104 ? 1.796 -10.109 3.308 1.00 98.25 104 TRP A O 1
ATOM 890 N N . GLU A 1 105 ? 0.132 -10.563 1.868 1.00 98.06 105 GLU A N 1
ATOM 891 C CA . GLU A 1 105 ? 0.868 -11.474 0.999 1.00 98.06 105 GLU A CA 1
ATOM 892 C C . GLU A 1 105 ? 0.932 -10.871 -0.405 1.00 98.06 105 GLU A C 1
ATOM 894 O O . GLU A 1 105 ? -0.097 -10.481 -0.963 1.00 98.06 105 GLU A O 1
ATOM 899 N N . ARG A 1 106 ? 2.130 -10.792 -0.987 1.00 96.62 106 ARG A N 1
ATOM 900 C CA . ARG A 1 106 ? 2.323 -10.325 -2.366 1.00 96.62 106 ARG A CA 1
ATOM 901 C C . ARG A 1 106 ? 1.724 -11.326 -3.358 1.00 96.62 106 ARG A C 1
ATOM 903 O O . ARG A 1 106 ? 1.780 -12.531 -3.139 1.00 96.62 106 ARG A O 1
ATOM 910 N N . ILE A 1 107 ? 1.168 -10.820 -4.453 1.00 95.94 107 ILE A N 1
ATOM 911 C CA . ILE A 1 107 ? 0.693 -11.618 -5.588 1.00 95.94 107 ILE A CA 1
ATOM 912 C C . ILE A 1 107 ? 1.682 -11.397 -6.732 1.00 95.94 107 ILE A C 1
ATOM 914 O O . ILE A 1 107 ? 1.665 -10.351 -7.381 1.00 95.94 107 ILE A O 1
ATOM 918 N N . GLU A 1 108 ? 2.564 -12.365 -6.965 1.00 89.44 108 GLU A N 1
ATOM 919 C CA . GLU A 1 108 ? 3.687 -12.204 -7.899 1.00 89.44 108 GLU A CA 1
ATOM 920 C C . GLU A 1 108 ? 3.283 -12.440 -9.364 1.00 89.44 108 GLU A C 1
ATOM 922 O O . GLU A 1 108 ? 3.899 -11.902 -10.287 1.00 89.44 108 GLU A O 1
ATOM 927 N N . GLU A 1 109 ? 2.217 -13.209 -9.597 1.00 88.62 109 GLU A N 1
ATOM 928 C CA . GLU A 1 109 ? 1.784 -13.645 -10.928 1.00 88.62 109 GLU A CA 1
ATOM 929 C C . GLU A 1 109 ? 1.044 -12.557 -11.714 1.00 88.62 109 GLU A C 1
ATOM 931 O O . GLU A 1 109 ? 0.874 -12.674 -12.930 1.00 88.62 109 GLU A O 1
ATOM 936 N N . VAL A 1 110 ? 0.581 -11.505 -11.034 1.00 89.25 110 VAL A N 1
ATOM 937 C CA . VAL A 1 110 ? -0.249 -10.454 -11.627 1.00 89.25 110 VAL A CA 1
ATOM 938 C C . VAL A 1 110 ? 0.507 -9.136 -11.631 1.00 89.25 110 VAL A C 1
ATOM 940 O O . VAL A 1 110 ? 0.964 -8.636 -10.605 1.00 89.25 110 VAL A O 1
ATOM 943 N N . VAL A 1 111 ? 0.600 -8.539 -12.813 1.00 90.12 111 VAL A N 1
ATOM 944 C CA . VAL A 1 111 ? 1.191 -7.223 -13.012 1.00 90.12 111 VAL A CA 1
ATOM 945 C C . VAL A 1 111 ? 0.369 -6.454 -14.028 1.00 90.12 111 VAL A C 1
ATOM 947 O O . VAL A 1 111 ? -0.060 -7.009 -15.040 1.00 90.12 111 VAL A O 1
ATOM 950 N N . LEU A 1 112 ? 0.162 -5.170 -13.765 1.00 89.88 112 LEU A N 1
ATOM 951 C CA . LEU A 1 112 ? -0.481 -4.262 -14.699 1.00 89.88 112 LEU A CA 1
ATOM 952 C C . LEU A 1 112 ? 0.489 -3.142 -15.073 1.00 89.88 112 LEU A C 1
ATOM 954 O O . LEU A 1 112 ? 1.228 -2.622 -14.239 1.00 89.88 112 LEU A O 1
ATOM 958 N N . ARG A 1 113 ? 0.524 -2.810 -16.361 1.00 85.81 113 ARG A N 1
ATOM 959 C CA . ARG A 1 113 ? 1.436 -1.822 -16.940 1.00 85.81 113 ARG A CA 1
ATOM 960 C C . ARG A 1 113 ? 0.650 -0.967 -17.930 1.00 85.81 113 ARG A C 1
ATOM 962 O O . ARG A 1 113 ? -0.188 -1.539 -18.635 1.00 85.81 113 ARG A O 1
ATOM 969 N N . PRO A 1 114 ? 0.906 0.347 -18.008 1.00 80.56 114 PRO A N 1
ATOM 970 C CA . PRO A 1 114 ? 0.407 1.133 -19.125 1.00 80.56 114 PRO A CA 1
ATOM 971 C C . PRO A 1 114 ? 0.998 0.565 -20.418 1.00 80.56 114 PRO A C 1
ATOM 973 O O . PRO A 1 114 ? 2.199 0.311 -20.500 1.00 80.56 114 PRO A O 1
ATOM 976 N N . ASP A 1 115 ? 0.151 0.324 -21.415 1.00 80.06 115 ASP A N 1
ATOM 977 C CA . ASP A 1 115 ? 0.619 -0.036 -22.751 1.00 80.06 115 ASP A CA 1
ATOM 978 C C . ASP A 1 115 ? 1.060 1.254 -23.457 1.00 80.06 115 ASP A C 1
ATOM 980 O O . ASP A 1 115 ? 0.206 2.114 -23.710 1.00 80.06 115 ASP A O 1
ATOM 984 N N . PRO A 1 116 ? 2.356 1.414 -23.791 1.00 73.25 116 PRO A N 1
ATOM 985 C CA . PRO A 1 116 ? 2.851 2.642 -24.401 1.00 73.25 116 PRO A CA 1
ATOM 986 C C . PRO A 1 116 ? 2.130 2.997 -25.703 1.00 73.25 116 PRO A C 1
ATOM 988 O O . PRO A 1 116 ? 1.965 4.174 -25.992 1.00 73.25 116 PRO A O 1
ATOM 991 N N . ALA A 1 117 ? 1.636 2.002 -26.453 1.00 75.38 117 ALA A N 1
ATOM 992 C CA . ALA A 1 117 ? 0.932 2.234 -27.714 1.00 75.38 117 ALA A CA 1
ATOM 993 C C . ALA A 1 117 ? -0.433 2.925 -27.547 1.00 75.38 117 ALA A C 1
ATOM 995 O O . ALA A 1 117 ? -0.988 3.403 -28.535 1.00 75.38 117 ALA A O 1
ATOM 996 N N . TYR A 1 118 ? -0.985 2.930 -26.332 1.00 76.38 118 TYR A N 1
ATOM 997 C CA . TYR A 1 118 ? -2.234 3.618 -25.995 1.00 76.38 118 TYR A CA 1
ATOM 998 C C . TYR A 1 118 ? -2.037 4.761 -25.002 1.00 76.38 118 TYR A C 1
ATOM 1000 O O . TYR A 1 118 ? -2.946 5.568 -24.834 1.00 76.38 118 TYR A O 1
ATOM 1008 N N . TYR A 1 119 ? -0.907 4.784 -24.295 1.00 74.31 119 TYR A N 1
ATOM 1009 C CA . TYR A 1 119 ? -0.662 5.750 -23.234 1.00 74.31 119 TYR A CA 1
ATOM 1010 C C . TYR A 1 119 ? 0.019 7.028 -23.727 1.00 74.31 119 TYR A C 1
ATOM 1012 O O . TYR A 1 119 ? -0.154 8.068 -23.103 1.00 74.31 119 TYR A O 1
ATOM 1020 N N . LEU A 1 120 ? 0.781 6.950 -24.820 1.00 72.62 120 LEU A N 1
ATOM 1021 C CA . LEU A 1 120 ? 1.522 8.075 -25.385 1.00 72.62 120 LEU A CA 1
ATOM 1022 C C . LEU A 1 120 ? 1.189 8.222 -26.870 1.00 72.62 120 LEU A C 1
ATOM 1024 O O . LEU A 1 120 ? 1.312 7.251 -27.622 1.00 72.62 120 LEU A O 1
ATOM 1028 N N . ASP A 1 121 ? 0.801 9.430 -27.283 1.00 72.38 121 ASP A N 1
ATOM 1029 C CA . ASP A 1 121 ? 0.769 9.807 -28.698 1.00 72.38 121 ASP A CA 1
ATOM 1030 C C . ASP A 1 121 ? 2.133 10.390 -29.115 1.00 72.38 121 ASP A C 1
ATOM 1032 O O . ASP A 1 121 ? 2.637 10.042 -30.187 1.00 72.38 121 ASP A O 1
ATOM 1036 N N . ASP A 1 122 ? 2.760 11.179 -28.232 1.00 71.25 122 ASP A N 1
ATOM 1037 C CA . ASP A 1 122 ? 4.133 11.681 -28.330 1.00 71.25 122 ASP A CA 1
ATOM 1038 C C . ASP A 1 122 ? 4.923 11.380 -27.030 1.00 71.25 122 ASP A C 1
ATOM 1040 O O . ASP A 1 122 ? 4.380 11.512 -25.932 1.00 71.25 122 ASP A O 1
ATOM 1044 N N . PRO A 1 123 ? 6.204 10.966 -27.091 1.00 64.06 123 PRO A N 1
ATOM 1045 C CA . PRO A 1 123 ? 7.059 10.848 -25.906 1.00 64.06 123 PRO A CA 1
ATOM 1046 C C . PRO A 1 123 ? 7.146 12.113 -25.033 1.00 64.06 123 PRO A C 1
ATOM 1048 O O . PRO A 1 123 ? 7.374 11.985 -23.832 1.00 64.06 123 PRO A O 1
ATOM 1051 N N . GLU A 1 124 ? 6.950 13.312 -25.595 1.00 70.25 124 GLU A N 1
ATOM 1052 C CA . GLU A 1 124 ? 6.907 14.572 -24.832 1.00 70.25 124 GLU A CA 1
ATOM 1053 C C . GLU A 1 124 ? 5.646 14.717 -23.956 1.00 70.25 124 GLU A C 1
ATOM 1055 O O . GLU A 1 124 ? 5.616 15.558 -23.054 1.00 70.25 124 GLU A O 1
ATOM 1060 N N . ASP A 1 125 ? 4.625 13.875 -24.154 1.00 68.88 125 ASP A N 1
ATOM 1061 C CA . ASP A 1 125 ? 3.380 13.906 -23.375 1.00 68.88 125 ASP A CA 1
ATOM 1062 C C . ASP A 1 125 ? 3.567 13.431 -21.920 1.00 68.88 125 ASP A C 1
ATOM 1064 O O . ASP A 1 125 ? 2.668 13.585 -21.087 1.00 68.88 125 ASP A O 1
ATOM 1068 N N . CYS A 1 126 ? 4.722 12.849 -21.583 1.00 65.81 126 CYS A N 1
ATOM 1069 C CA . CYS A 1 126 ? 5.058 12.429 -20.227 1.00 65.81 126 CYS A CA 1
ATOM 1070 C C . CYS A 1 126 ? 6.275 13.172 -19.676 1.00 65.81 126 CYS A C 1
ATOM 1072 O O . CYS A 1 126 ? 7.293 13.351 -20.334 1.00 65.81 126 CYS A O 1
ATOM 1074 N N . CYS A 1 127 ? 6.189 13.553 -18.400 1.00 61.47 127 CYS A N 1
ATOM 1075 C CA . CYS A 1 127 ? 7.300 14.153 -17.659 1.00 61.47 127 CYS A CA 1
ATOM 1076 C C . CYS A 1 127 ? 8.421 13.159 -17.303 1.00 61.47 127 CYS A C 1
ATOM 1078 O O . CYS A 1 127 ? 9.439 13.568 -16.751 1.00 61.47 127 CYS A O 1
ATOM 1080 N N . GLU A 1 128 ? 8.226 11.873 -17.593 1.00 65.50 128 GLU A N 1
ATOM 1081 C CA . GLU A 1 128 ? 9.131 10.763 -17.292 1.00 65.50 128 GLU A CA 1
ATOM 1082 C C . GLU A 1 128 ? 9.415 9.985 -18.586 1.00 65.50 128 GLU A C 1
ATOM 1084 O O . GLU A 1 128 ? 8.567 9.935 -19.477 1.00 65.50 128 GLU A O 1
ATOM 1089 N N . GLU A 1 129 ? 10.582 9.337 -18.675 1.00 64.50 129 GLU A N 1
ATOM 1090 C CA . GLU A 1 129 ? 11.036 8.619 -19.884 1.00 64.50 129 GLU A CA 1
ATOM 1091 C C . GLU A 1 129 ? 10.100 7.476 -20.316 1.00 64.50 129 GLU A C 1
ATOM 1093 O O . GLU A 1 129 ? 10.088 7.084 -21.484 1.00 64.50 129 GLU A O 1
ATOM 1098 N N . LEU A 1 130 ? 9.324 6.923 -19.379 1.00 70.19 130 LEU A N 1
ATOM 1099 C CA . LEU A 1 130 ? 8.369 5.852 -19.627 1.00 70.19 130 LEU A CA 1
ATOM 1100 C C . LEU A 1 130 ? 7.031 6.136 -18.935 1.00 70.19 130 LEU A C 1
ATOM 1102 O O . LEU A 1 130 ? 6.991 6.714 -17.844 1.00 70.19 130 LEU A O 1
ATOM 1106 N N . PRO A 1 131 ? 5.920 5.682 -19.537 1.00 75.19 131 PRO A N 1
ATOM 1107 C CA . PRO A 1 131 ? 4.602 5.868 -18.962 1.00 75.19 131 PRO A CA 1
ATOM 1108 C C . PRO A 1 131 ? 4.460 5.097 -17.648 1.00 75.19 131 PRO A C 1
ATOM 1110 O O . PRO A 1 131 ? 4.867 3.936 -17.548 1.00 75.19 131 PRO A O 1
ATOM 1113 N N . ARG A 1 132 ? 3.831 5.719 -16.645 1.00 82.19 132 ARG A N 1
ATOM 1114 C CA . ARG A 1 132 ? 3.639 5.111 -15.322 1.00 82.19 132 ARG A CA 1
ATOM 1115 C C . ARG A 1 132 ? 2.285 5.423 -14.700 1.00 82.19 132 ARG A C 1
ATOM 1117 O O . ARG A 1 132 ? 1.716 6.487 -14.929 1.00 82.19 132 ARG A O 1
ATOM 1124 N N . TRP A 1 133 ? 1.814 4.495 -13.869 1.00 86.81 133 TRP A N 1
ATOM 1125 C CA . TRP A 1 133 ? 0.659 4.662 -12.984 1.00 86.81 133 TRP A CA 1
ATOM 1126 C C . TRP A 1 133 ? 1.090 4.482 -11.540 1.00 86.81 133 TRP A C 1
ATOM 1128 O O . TRP A 1 133 ? 1.759 3.496 -11.228 1.00 86.81 133 TRP A O 1
ATOM 1138 N N . ASP A 1 134 ? 0.675 5.392 -10.661 1.00 87.56 134 ASP A N 1
ATOM 1139 C CA . ASP A 1 134 ? 1.004 5.318 -9.234 1.00 87.56 134 ASP A CA 1
ATOM 1140 C C . ASP A 1 134 ? 0.109 4.335 -8.489 1.00 87.56 134 ASP A C 1
ATOM 1142 O O . ASP A 1 134 ? 0.599 3.554 -7.682 1.00 87.56 134 ASP A O 1
ATOM 1146 N N . SER A 1 135 ? -1.191 4.334 -8.785 1.00 90.19 135 SER A N 1
ATOM 1147 C CA . SER A 1 135 ? -2.159 3.395 -8.218 1.00 90.19 135 SER A CA 1
ATOM 1148 C C . SER A 1 135 ? -3.443 3.356 -9.053 1.00 90.19 135 SER A C 1
ATOM 1150 O O . SER A 1 135 ? -3.681 4.204 -9.915 1.00 90.19 135 SER A O 1
ATOM 1152 N N . LEU A 1 136 ? -4.285 2.360 -8.792 1.00 88.88 136 LEU A N 1
ATOM 1153 C CA . LEU A 1 136 ? -5.622 2.211 -9.353 1.00 88.88 136 LEU A CA 1
ATOM 1154 C C . LEU A 1 136 ? -6.656 2.485 -8.262 1.00 88.88 136 LEU A C 1
ATOM 1156 O O . LEU A 1 136 ? -6.840 1.688 -7.340 1.00 88.88 136 LEU A O 1
ATOM 1160 N N . GLY A 1 137 ? -7.365 3.602 -8.388 1.00 82.75 137 GLY A N 1
ATOM 1161 C CA . GLY A 1 137 ? -8.521 3.894 -7.550 1.00 82.75 137 GLY A CA 1
ATOM 1162 C C . GLY A 1 137 ? -9.776 3.206 -8.075 1.00 82.75 137 GLY A C 1
ATOM 1163 O O . GLY A 1 137 ? -10.182 3.452 -9.209 1.00 82.75 137 GLY A O 1
ATOM 1164 N N . ILE A 1 138 ? -10.440 2.398 -7.245 1.00 74.81 138 ILE A N 1
ATOM 1165 C CA . ILE A 1 138 ? -11.833 2.011 -7.496 1.00 74.81 138 ILE A CA 1
ATOM 1166 C C . ILE A 1 138 ? -12.732 2.953 -6.701 1.00 74.81 138 ILE A C 1
ATOM 1168 O O . ILE A 1 138 ? -12.840 2.867 -5.477 1.00 74.81 138 ILE A O 1
ATOM 1172 N N . VAL A 1 139 ? -13.392 3.864 -7.410 1.00 65.06 139 VAL A N 1
ATOM 1173 C CA . VAL A 1 139 ? -14.417 4.733 -6.828 1.00 65.06 139 VAL A CA 1
ATOM 1174 C C . VAL A 1 139 ? -15.711 3.916 -6.707 1.00 65.06 139 VAL A C 1
ATOM 1176 O O . VAL A 1 139 ? -16.066 3.204 -7.642 1.00 65.06 139 VAL A O 1
ATOM 1179 N N . ASN A 1 140 ? -16.380 4.001 -5.550 1.00 60.81 140 ASN A N 1
ATOM 1180 C CA . ASN A 1 140 ? -17.469 3.133 -5.043 1.00 60.81 140 ASN A CA 1
ATOM 1181 C C . ASN A 1 140 ? -17.045 1.904 -4.210 1.00 60.81 140 ASN A C 1
ATOM 1183 O O . ASN A 1 140 ? -17.902 1.089 -3.887 1.00 60.81 140 ASN A O 1
ATOM 1187 N N . ALA A 1 141 ? -15.786 1.791 -3.763 1.00 50.75 141 ALA A N 1
ATOM 1188 C CA . ALA A 1 141 ? -15.321 0.679 -2.909 1.00 50.75 141 ALA A CA 1
ATOM 1189 C C . ALA A 1 141 ? -16.058 0.512 -1.552 1.00 50.75 141 ALA A C 1
ATOM 1191 O O . ALA A 1 141 ? -15.837 -0.478 -0.859 1.00 50.75 141 ALA A O 1
ATOM 1192 N N . LEU A 1 142 ? -16.907 1.474 -1.165 1.00 48.12 142 LEU A N 1
ATOM 1193 C CA . LEU A 1 142 ? -17.709 1.471 0.069 1.00 48.12 142 LEU A CA 1
ATOM 1194 C C . LEU A 1 142 ? -19.196 1.155 -0.157 1.00 48.12 142 LEU A C 1
ATOM 1196 O O . LEU A 1 142 ? -19.974 1.164 0.792 1.00 48.12 142 LEU A O 1
ATOM 1200 N N . GLN A 1 143 ? -19.612 0.916 -1.400 1.00 52.50 143 GLN A N 1
ATOM 1201 C CA . GLN A 1 143 ? -20.931 0.364 -1.693 1.00 52.50 143 GLN A CA 1
ATOM 1202 C C . GLN A 1 143 ? -20.775 -1.157 -1.784 1.00 52.50 143 GLN A C 1
ATOM 1204 O O . GLN A 1 143 ? -19.816 -1.620 -2.398 1.00 52.50 143 GLN A O 1
ATOM 1209 N N . ASP A 1 144 ? -21.703 -1.930 -1.205 1.00 52.66 144 ASP A N 1
ATOM 1210 C CA . ASP A 1 144 ? -21.824 -3.388 -1.404 1.00 52.66 144 ASP A CA 1
ATOM 1211 C C . ASP A 1 144 ? -22.249 -3.699 -2.857 1.00 52.66 144 ASP A C 1
ATOM 1213 O O . ASP A 1 144 ? -23.284 -4.302 -3.136 1.00 52.66 144 ASP A O 1
ATOM 1217 N N . ALA A 1 145 ? -21.466 -3.221 -3.818 1.00 52.56 145 ALA A N 1
ATOM 1218 C CA . ALA A 1 145 ? -21.596 -3.495 -5.230 1.00 52.56 145 ALA A CA 1
ATOM 1219 C C . ALA A 1 145 ? -20.492 -4.487 -5.620 1.00 52.56 145 ALA A C 1
ATOM 1221 O O . ALA A 1 145 ? -19.359 -4.365 -5.142 1.00 52.56 145 ALA A O 1
ATOM 1222 N N . PRO A 1 146 ? -20.781 -5.476 -6.485 1.00 46.12 146 PRO A N 1
ATOM 1223 C CA . PRO A 1 146 ? -19.730 -6.321 -7.032 1.00 46.12 146 PRO A CA 1
ATOM 1224 C C . PRO A 1 146 ? -18.660 -5.429 -7.684 1.00 46.12 146 PRO A C 1
ATOM 1226 O O . PRO A 1 146 ? -19.020 -4.419 -8.301 1.00 46.12 146 PRO A O 1
ATOM 1229 N N . PRO A 1 147 ? -17.361 -5.775 -7.560 1.00 47.53 147 PRO A N 1
ATOM 1230 C CA . PRO A 1 147 ? -16.309 -5.016 -8.226 1.00 47.53 147 PRO A CA 1
ATOM 1231 C C . PRO A 1 147 ? -16.666 -4.885 -9.710 1.00 47.53 147 PRO A C 1
ATOM 1233 O O . PRO A 1 147 ? -17.251 -5.827 -10.265 1.00 47.53 147 PRO A O 1
ATOM 1236 N N . PRO A 1 148 ? -16.343 -3.756 -10.372 1.00 49.69 148 PRO A N 1
ATOM 1237 C CA . PRO A 1 148 ? -16.522 -3.669 -11.809 1.00 49.69 148 PRO A CA 1
ATOM 1238 C C . PRO A 1 148 ? -15.807 -4.871 -12.412 1.00 49.69 148 PRO A C 1
ATOM 1240 O O . PRO A 1 148 ? -14.612 -5.074 -12.191 1.00 49.69 148 PRO A O 1
ATOM 1243 N N . VAL A 1 149 ? -16.568 -5.738 -13.081 1.00 43.97 149 VAL A N 1
ATOM 1244 C CA . VAL A 1 149 ? -16.001 -6.928 -13.697 1.00 43.97 149 VAL A CA 1
ATOM 1245 C C . VAL A 1 149 ? -14.961 -6.412 -14.680 1.00 43.97 149 VAL A C 1
ATOM 1247 O O . VAL A 1 149 ? -15.319 -5.819 -15.697 1.00 43.97 149 VAL A O 1
ATOM 1250 N N . TYR A 1 150 ? -13.680 -6.656 -14.404 1.00 41.66 150 TYR A N 1
ATOM 1251 C CA . TYR A 1 150 ? -12.604 -6.493 -15.378 1.00 41.66 150 TYR A CA 1
ATOM 1252 C C . TYR A 1 150 ? -12.702 -7.621 -16.411 1.00 41.66 150 TYR A C 1
ATOM 1254 O O . TYR A 1 150 ? -11.770 -8.383 -16.648 1.00 41.66 150 TYR A O 1
ATOM 1262 N N . ARG A 1 151 ? -13.881 -7.774 -17.017 1.00 35.50 151 ARG A N 1
ATOM 1263 C CA . ARG A 1 151 ? -14.028 -8.497 -18.261 1.00 35.50 151 ARG A CA 1
ATOM 1264 C C . ARG A 1 151 ? -13.546 -7.492 -19.286 1.00 35.50 151 ARG A C 1
ATOM 1266 O O . ARG A 1 151 ? -14.287 -6.582 -19.654 1.00 35.50 151 ARG A O 1
ATOM 1273 N N . LEU A 1 152 ? -12.294 -7.634 -19.718 1.00 37.44 152 LEU A N 1
ATOM 1274 C CA . LEU A 1 152 ? -11.943 -7.136 -21.040 1.00 37.44 152 LEU A CA 1
ATOM 1275 C C . LEU A 1 152 ? -13.041 -7.688 -21.958 1.00 37.44 152 LEU A C 1
ATOM 1277 O O . LEU A 1 152 ? -13.221 -8.910 -21.969 1.00 37.44 152 LEU A O 1
ATOM 1281 N N . PRO A 1 153 ? -13.861 -6.845 -22.617 1.00 33.09 153 PRO A N 1
ATOM 1282 C CA . PRO A 1 153 ? -14.808 -7.367 -23.584 1.00 33.09 153 PRO A CA 1
ATOM 1283 C C . PRO A 1 153 ? -14.014 -8.261 -24.528 1.00 33.09 153 PRO A C 1
ATOM 1285 O O . PRO A 1 153 ? -12.868 -7.923 -24.837 1.00 33.09 153 PRO A O 1
ATOM 1288 N N . ASP A 1 154 ? -14.608 -9.376 -24.956 1.00 41.91 154 ASP A N 1
ATOM 1289 C CA . ASP A 1 154 ? -14.095 -10.223 -26.031 1.00 41.91 154 ASP A CA 1
ATOM 1290 C C . ASP A 1 154 ? -14.031 -9.387 -27.320 1.00 41.91 154 ASP A C 1
ATOM 1292 O O . ASP A 1 154 ? -14.809 -9.542 -28.258 1.00 41.91 154 ASP A O 1
ATOM 1296 N N . ARG A 1 155 ? -13.131 -8.406 -27.358 1.00 35.41 155 ARG A N 1
ATOM 1297 C CA . ARG A 1 155 ? -12.688 -7.765 -28.569 1.00 35.41 155 ARG A CA 1
ATOM 1298 C C . ARG A 1 155 ? -11.672 -8.746 -29.118 1.00 35.41 155 ARG A C 1
ATOM 1300 O O . ARG A 1 155 ? -10.610 -8.897 -28.509 1.00 35.41 155 ARG A O 1
ATOM 1307 N N . PRO A 1 156 ? -11.951 -9.421 -30.246 1.00 34.94 156 PRO A N 1
ATOM 1308 C CA . PRO A 1 156 ? -10.861 -10.012 -30.995 1.00 34.94 156 PRO A CA 1
ATOM 1309 C C . PRO A 1 156 ? -9.820 -8.909 -31.177 1.00 34.94 156 PRO A C 1
ATOM 1311 O O . PRO A 1 156 ? -10.170 -7.795 -31.578 1.00 34.94 156 PRO A O 1
ATOM 1314 N N . CYS A 1 157 ? -8.575 -9.204 -30.801 1.00 36.81 157 CYS A N 1
ATOM 1315 C CA . CYS A 1 157 ? -7.430 -8.349 -31.071 1.00 36.81 157 CYS A CA 1
ATOM 1316 C C . CYS A 1 157 ? -7.523 -7.935 -32.545 1.00 36.81 157 CYS A C 1
ATOM 1318 O O . CYS A 1 157 ? -7.332 -8.765 -33.439 1.00 36.81 157 CYS A O 1
ATOM 1320 N N . ARG A 1 158 ? -7.946 -6.691 -32.814 1.00 34.84 158 ARG A N 1
ATOM 1321 C CA . ARG A 1 158 ? -7.963 -6.179 -34.180 1.00 34.84 158 ARG A CA 1
ATOM 1322 C C . ARG A 1 158 ? -6.505 -6.160 -34.596 1.00 34.84 158 ARG A C 1
ATOM 1324 O O . ARG A 1 158 ? -5.687 -5.541 -33.918 1.00 34.84 158 ARG A O 1
ATOM 1331 N N . ARG A 1 159 ? -6.177 -6.847 -35.694 1.00 31.95 159 ARG A N 1
ATOM 1332 C CA . ARG A 1 159 ? -4.913 -6.574 -36.378 1.00 31.95 159 ARG A CA 1
ATOM 1333 C C . ARG A 1 159 ? -4.871 -5.060 -36.601 1.00 31.95 159 ARG A C 1
ATOM 1335 O O . ARG A 1 159 ? -5.873 -4.540 -37.098 1.00 31.95 159 ARG A O 1
ATOM 1342 N N . PRO A 1 160 ? -3.791 -4.365 -36.214 1.00 37.59 160 PRO A N 1
ATOM 1343 C CA . PRO A 1 160 ? -3.649 -2.964 -36.558 1.00 37.59 160 PRO A CA 1
ATOM 1344 C C . PRO A 1 160 ? -3.824 -2.839 -38.073 1.00 37.59 160 PRO A C 1
ATOM 1346 O O . PRO A 1 160 ? -3.177 -3.568 -38.833 1.00 37.59 160 PRO A O 1
ATOM 1349 N N . GLU A 1 161 ? -4.740 -1.976 -38.513 1.00 46.88 161 GLU A N 1
ATOM 1350 C CA . GLU A 1 161 ? -4.702 -1.480 -39.887 1.00 46.88 161 GLU A CA 1
ATOM 1351 C C . GLU A 1 161 ? -3.308 -0.897 -40.135 1.00 46.88 161 GLU A C 1
ATOM 1353 O O . GLU A 1 161 ? -2.664 -0.421 -39.198 1.00 46.88 161 GLU A O 1
ATOM 1358 N N . ALA A 1 162 ? -2.822 -1.040 -41.371 1.00 46.03 162 ALA A N 1
ATOM 1359 C CA . ALA A 1 162 ? -1.429 -0.830 -41.750 1.00 46.03 162 ALA A CA 1
ATOM 1360 C C . ALA A 1 162 ? -0.792 0.369 -41.022 1.00 46.03 162 ALA A C 1
ATOM 1362 O O . ALA A 1 162 ? -1.151 1.519 -41.259 1.00 46.03 162 ALA A O 1
ATOM 1363 N N . GLU A 1 163 ? 0.138 0.066 -40.110 1.00 45.50 163 GLU A N 1
ATOM 1364 C CA . GLU A 1 163 ? 0.850 1.058 -39.304 1.00 45.50 163 GLU A CA 1
ATOM 1365 C C . GLU A 1 163 ? 1.560 2.080 -40.197 1.00 45.50 163 GLU A C 1
ATOM 1367 O O . GLU A 1 163 ? 2.212 1.696 -41.174 1.00 45.50 163 GLU A O 1
ATOM 1372 N N . SER A 1 164 ? 1.484 3.361 -39.826 1.00 49.25 164 SER A N 1
ATOM 1373 C CA . SER A 1 164 ? 2.302 4.410 -40.433 1.00 49.25 164 SER A CA 1
ATOM 1374 C C . SER A 1 164 ? 3.793 4.130 -40.210 1.00 49.25 164 SER A C 1
ATOM 1376 O O . SER A 1 164 ? 4.192 3.578 -39.181 1.00 49.25 164 SER A O 1
ATOM 1378 N N . GLU A 1 165 ? 4.636 4.515 -41.170 1.00 41.19 165 GLU A N 1
ATOM 1379 C CA . GLU A 1 165 ? 6.089 4.273 -41.123 1.00 41.19 165 GLU A CA 1
ATOM 1380 C C . GLU A 1 165 ? 6.742 4.866 -39.863 1.00 41.19 165 GLU A C 1
ATOM 1382 O O . GLU A 1 165 ? 7.628 4.247 -39.274 1.00 41.19 165 GLU A O 1
ATOM 1387 N N . SER A 1 166 ? 6.215 5.991 -39.371 1.00 40.25 166 SER A N 1
ATOM 1388 C CA . SER A 1 166 ? 6.626 6.634 -38.118 1.00 40.25 166 SER A CA 1
ATOM 1389 C C . SER A 1 166 ? 6.419 5.736 -36.889 1.00 40.25 166 SER A C 1
ATOM 1391 O O . SER A 1 166 ? 7.276 5.682 -36.011 1.00 40.25 166 SER A O 1
ATOM 1393 N N . ARG A 1 167 ? 5.320 4.964 -36.842 1.00 41.84 167 ARG A N 1
ATOM 1394 C CA . ARG A 1 167 ? 5.018 4.037 -35.734 1.00 41.84 167 ARG A CA 1
ATOM 1395 C C . ARG A 1 167 ? 5.864 2.758 -35.782 1.00 41.84 167 ARG A C 1
ATOM 1397 O O . ARG A 1 167 ? 6.171 2.196 -34.731 1.00 41.84 167 ARG A O 1
ATOM 1404 N N . ARG A 1 168 ? 6.295 2.315 -36.973 1.00 43.78 168 ARG A N 1
ATOM 1405 C CA . ARG A 1 168 ? 7.220 1.171 -37.118 1.00 43.78 168 ARG A CA 1
ATOM 1406 C C . ARG A 1 168 ? 8.634 1.493 -36.662 1.00 43.78 168 ARG A C 1
ATOM 1408 O O . ARG A 1 168 ? 9.254 0.646 -36.025 1.00 43.78 168 ARG A O 1
ATOM 1415 N N . ALA A 1 169 ? 9.129 2.688 -36.979 1.00 40.44 169 ALA A N 1
ATOM 1416 C CA . ALA A 1 169 ? 10.471 3.114 -36.590 1.00 40.44 169 ALA A CA 1
ATOM 1417 C C . ALA A 1 169 ? 10.631 3.139 -35.059 1.00 40.44 169 ALA A C 1
ATOM 1419 O O . ALA A 1 169 ? 11.586 2.575 -34.533 1.00 40.44 169 ALA A O 1
ATOM 1420 N N . TRP A 1 170 ? 9.636 3.671 -34.341 1.00 40.00 170 TRP A N 1
ATOM 1421 C CA . TRP A 1 170 ? 9.662 3.759 -32.878 1.00 40.00 170 TRP A CA 1
ATOM 1422 C C . TRP A 1 170 ? 9.596 2.387 -32.177 1.00 40.00 170 TRP A C 1
ATOM 1424 O O . TRP A 1 170 ? 10.358 2.116 -31.250 1.00 40.00 170 TRP A O 1
ATOM 1434 N N . ARG A 1 171 ? 8.760 1.454 -32.667 1.00 41.62 171 ARG A N 1
ATOM 1435 C CA . ARG A 1 171 ? 8.717 0.070 -32.142 1.00 41.62 171 ARG A CA 1
ATOM 1436 C C . ARG A 1 171 ? 10.028 -0.699 -32.353 1.00 41.62 171 ARG A C 1
ATOM 1438 O O . ARG A 1 171 ? 10.319 -1.611 -31.582 1.00 41.62 171 ARG A O 1
ATOM 1445 N N . HIS A 1 172 ? 10.795 -0.377 -33.395 1.00 42.72 172 HIS A N 1
ATOM 1446 C CA . HIS A 1 172 ? 12.044 -1.073 -33.708 1.00 42.72 172 HIS A CA 1
ATOM 1447 C C . HIS A 1 172 ? 13.188 -0.691 -32.749 1.00 42.72 172 HIS A C 1
ATOM 1449 O O . HIS A 1 172 ? 14.037 -1.535 -32.459 1.00 42.72 172 HIS A O 1
ATOM 1455 N N . ASP A 1 173 ? 13.176 0.531 -32.206 1.00 45.66 173 ASP A N 1
ATOM 1456 C CA . ASP A 1 173 ? 14.161 0.993 -31.215 1.00 45.66 173 ASP A CA 1
ATOM 1457 C C . ASP A 1 173 ? 13.918 0.398 -29.819 1.00 45.66 173 ASP A C 1
ATOM 1459 O O . ASP A 1 173 ? 14.871 0.026 -29.135 1.00 45.66 173 ASP A O 1
ATOM 1463 N N . LEU A 1 174 ? 12.657 0.167 -29.432 1.00 41.72 174 LEU A N 1
ATOM 1464 C CA . LEU A 1 174 ? 12.315 -0.529 -28.178 1.00 41.72 174 LEU A CA 1
ATOM 1465 C C . LEU A 1 174 ? 12.816 -1.986 -28.127 1.00 41.72 174 LEU A C 1
ATOM 1467 O O . LEU A 1 174 ? 12.948 -2.562 -27.047 1.00 41.72 174 LEU A O 1
ATOM 1471 N N . HIS A 1 175 ? 13.110 -2.593 -29.281 1.00 44.09 175 HIS A N 1
ATOM 1472 C CA . HIS A 1 175 ? 13.573 -3.978 -29.392 1.00 44.09 175 HIS A CA 1
ATOM 1473 C C . HIS A 1 175 ? 15.054 -4.130 -29.777 1.00 44.09 175 HIS A C 1
ATOM 1475 O O . HIS A 1 175 ? 15.498 -5.254 -30.022 1.00 44.09 175 HIS A O 1
ATOM 148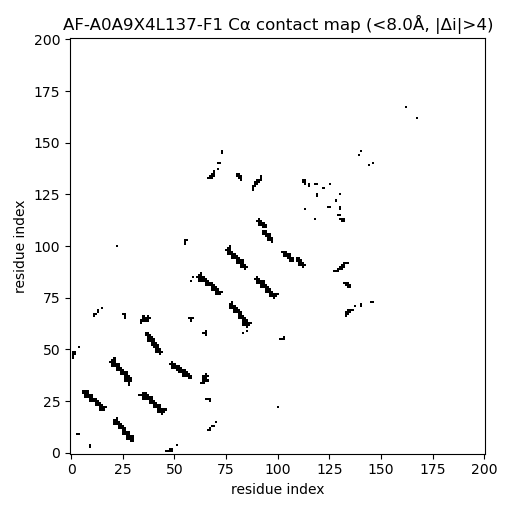1 N N . GLY A 1 176 ? 15.854 -3.057 -29.802 1.00 30.12 176 GLY A N 1
ATOM 1482 C CA . GLY A 1 176 ? 17.219 -3.141 -30.320 1.00 30.12 176 GLY A CA 1
ATOM 1483 C C . GLY A 1 176 ? 18.254 -2.270 -29.620 1.00 30.12 176 GLY A C 1
ATOM 1484 O O . GLY A 1 176 ? 18.508 -1.162 -30.074 1.00 30.12 176 GLY A O 1
ATOM 1485 N N . ARG A 1 177 ? 18.963 -2.842 -28.630 1.00 33.28 177 ARG A N 1
ATOM 1486 C CA . ARG A 1 177 ? 20.438 -3.028 -28.625 1.00 33.28 177 ARG A CA 1
ATOM 1487 C C . ARG A 1 177 ? 20.937 -3.568 -27.275 1.00 33.28 177 ARG A C 1
ATOM 1489 O O . ARG A 1 177 ? 21.197 -2.816 -26.350 1.00 33.28 177 ARG A O 1
ATOM 1496 N N . HIS A 1 178 ? 21.198 -4.873 -27.224 1.00 29.25 178 HIS A N 1
ATOM 1497 C CA . HIS A 1 178 ? 22.408 -5.423 -26.600 1.00 29.25 178 HIS A CA 1
ATOM 1498 C C . HIS A 1 178 ? 22.749 -6.754 -27.295 1.00 29.25 178 HIS A C 1
ATOM 1500 O O . HIS A 1 178 ? 21.863 -7.597 -27.433 1.00 29.25 178 HIS A O 1
ATOM 1506 N N . PRO A 1 179 ? 23.987 -6.960 -27.784 1.00 38.00 179 PRO A N 1
ATOM 1507 C CA . PRO A 1 179 ? 24.358 -8.188 -28.468 1.00 38.00 179 PRO A CA 1
ATOM 1508 C C . PRO A 1 179 ? 24.894 -9.192 -27.447 1.00 38.00 179 PRO A C 1
ATOM 1510 O O . PRO A 1 179 ? 25.954 -8.967 -26.874 1.00 38.00 179 PRO A O 1
ATOM 1513 N N . LEU A 1 180 ? 24.211 -10.318 -27.249 1.00 31.31 180 LEU A N 1
ATOM 1514 C CA . LEU A 1 180 ? 24.847 -11.529 -26.733 1.00 31.31 180 LEU A CA 1
ATOM 1515 C C . LEU A 1 180 ? 24.368 -12.742 -27.534 1.00 31.31 180 LEU A C 1
ATOM 1517 O O . LEU A 1 180 ? 23.235 -12.792 -28.004 1.00 31.31 180 LEU A O 1
ATOM 1521 N N . GLY A 1 181 ? 25.322 -13.648 -27.746 1.00 28.72 181 GLY A N 1
ATOM 1522 C CA . GLY A 1 181 ? 25.335 -14.764 -28.688 1.00 28.72 181 GLY A CA 1
ATOM 1523 C C . GLY A 1 181 ? 24.059 -15.597 -28.786 1.00 28.72 181 GLY A C 1
ATOM 1524 O O . GLY A 1 181 ? 23.316 -15.782 -27.827 1.00 28.72 181 GLY A O 1
ATOM 1525 N N . GLY A 1 182 ? 23.843 -16.111 -29.995 1.00 38.75 182 GLY A N 1
ATOM 1526 C CA . GLY A 1 182 ? 22.626 -16.785 -30.409 1.00 38.75 182 GLY A CA 1
ATOM 1527 C C . GLY A 1 182 ? 22.246 -18.025 -29.604 1.00 38.75 182 GLY A C 1
ATOM 1528 O O . GLY A 1 182 ? 23.036 -18.947 -29.435 1.00 38.75 182 GLY A O 1
ATOM 1529 N N . VAL A 1 183 ? 20.963 -18.067 -29.257 1.00 33.06 183 VAL A N 1
ATOM 1530 C CA . VAL A 1 183 ? 20.089 -19.242 -29.321 1.00 33.06 183 VAL A CA 1
ATOM 1531 C C . VAL A 1 183 ? 18.731 -18.709 -29.791 1.00 33.06 183 VAL A C 1
ATOM 1533 O O . VAL A 1 183 ? 18.260 -17.692 -29.284 1.00 33.06 183 VAL A O 1
ATOM 1536 N N . ALA A 1 184 ? 18.123 -19.334 -30.801 1.00 31.78 184 ALA A N 1
ATOM 1537 C CA . ALA A 1 184 ? 16.806 -18.930 -31.295 1.00 31.78 184 ALA A CA 1
ATOM 1538 C C . ALA A 1 184 ? 15.761 -18.996 -30.158 1.00 31.78 184 ALA A C 1
ATOM 1540 O O . ALA A 1 184 ? 15.723 -20.007 -29.451 1.00 31.78 184 ALA A O 1
ATOM 1541 N N . PRO A 1 185 ? 14.902 -17.977 -29.966 1.00 32.44 185 PRO A N 1
ATOM 1542 C CA . PRO A 1 185 ? 13.874 -18.046 -28.939 1.00 32.44 185 PRO A CA 1
ATOM 1543 C C . PRO A 1 185 ? 12.828 -19.088 -29.346 1.00 32.44 185 PRO A C 1
ATOM 1545 O O . PRO A 1 185 ? 12.179 -18.970 -30.387 1.00 32.44 185 PRO A O 1
ATOM 1548 N N . GLN A 1 186 ? 12.666 -20.124 -28.522 1.00 33.62 186 GLN A N 1
ATOM 1549 C CA . GLN A 1 186 ? 11.488 -20.979 -28.596 1.00 33.62 186 GLN A CA 1
ATOM 1550 C C . GLN A 1 186 ? 10.247 -20.121 -28.328 1.00 33.62 186 GLN A C 1
ATOM 1552 O O . GLN A 1 186 ? 10.246 -19.272 -27.435 1.00 33.62 186 GLN A O 1
ATOM 1557 N N . ALA A 1 187 ? 9.202 -20.329 -29.129 1.00 35.53 187 ALA A N 1
ATOM 1558 C CA . ALA A 1 187 ? 7.925 -19.648 -28.969 1.00 35.53 187 ALA A CA 1
ATOM 1559 C C . ALA A 1 187 ? 7.405 -19.815 -27.526 1.00 35.53 187 ALA A C 1
ATOM 1561 O O . ALA A 1 187 ? 7.477 -20.926 -26.993 1.00 35.53 187 ALA A O 1
ATOM 1562 N N . PRO A 1 188 ? 6.858 -18.764 -26.886 1.00 31.67 188 PRO A N 1
ATOM 1563 C CA . PRO A 1 188 ? 6.267 -18.920 -25.566 1.00 31.67 188 PRO A CA 1
ATOM 1564 C C . PRO A 1 188 ? 5.107 -19.916 -25.653 1.00 31.67 188 PRO A C 1
ATOM 1566 O O . PRO A 1 188 ? 4.196 -19.761 -26.475 1.00 31.67 188 PRO A O 1
ATOM 1569 N N . LEU A 1 189 ? 5.154 -20.951 -24.809 1.00 25.66 189 LEU A N 1
ATOM 1570 C CA . LEU A 1 189 ? 4.053 -21.889 -24.624 1.00 25.66 189 LEU A CA 1
ATOM 1571 C C . LEU A 1 189 ? 2.787 -21.092 -24.285 1.00 25.66 189 LEU A C 1
ATOM 1573 O O . LEU A 1 189 ? 2.685 -20.467 -23.230 1.00 25.66 189 LEU A O 1
ATOM 1577 N N . ARG A 1 190 ? 1.801 -21.132 -25.181 1.00 29.16 190 ARG A N 1
ATOM 1578 C CA . ARG A 1 190 ? 0.440 -20.702 -24.872 1.00 29.16 190 ARG A CA 1
ATOM 1579 C C . ARG A 1 190 ? -0.177 -21.746 -23.951 1.00 29.16 190 ARG A C 1
ATOM 1581 O O . ARG A 1 190 ? -0.585 -22.808 -24.414 1.00 29.16 190 ARG A O 1
ATOM 1588 N N . ILE A 1 191 ? -0.264 -21.445 -22.660 1.00 27.08 191 ILE A N 1
ATOM 1589 C CA . ILE A 1 191 ? -1.129 -22.201 -21.753 1.00 27.08 191 ILE A CA 1
ATOM 1590 C C . ILE A 1 191 ? -2.564 -21.731 -22.017 1.00 27.08 191 ILE A C 1
ATOM 1592 O O . ILE A 1 191 ? -3.054 -20.771 -21.431 1.00 27.08 191 ILE A O 1
ATOM 1596 N N . CYS A 1 192 ? -3.224 -22.386 -22.970 1.00 26.97 192 CYS A N 1
ATOM 1597 C CA . CYS A 1 192 ? -4.676 -22.367 -23.075 1.00 26.97 192 CYS A CA 1
ATOM 1598 C C . CYS A 1 192 ? -5.217 -23.382 -22.066 1.00 26.97 192 CYS A C 1
ATOM 1600 O O . CYS A 1 192 ? -5.044 -24.585 -22.257 1.00 26.97 192 CYS A O 1
ATOM 1602 N N . PHE A 1 193 ? -5.871 -22.924 -21.001 1.00 26.62 193 PHE A N 1
ATOM 1603 C CA . PHE A 1 193 ? -6.671 -23.825 -20.176 1.00 26.62 193 PHE A CA 1
ATOM 1604 C C . PHE A 1 193 ? -7.893 -24.290 -20.988 1.00 26.62 193 PHE A C 1
ATOM 1606 O O . PHE A 1 193 ? -8.635 -23.441 -21.492 1.00 26.62 193 PHE A O 1
ATOM 1613 N N . PRO A 1 194 ? -8.144 -25.604 -21.134 1.00 26.75 194 PRO A N 1
ATOM 1614 C CA . PRO A 1 194 ? -9.444 -26.069 -21.585 1.00 26.75 194 PRO A CA 1
ATOM 1615 C C . PRO A 1 194 ? -10.473 -25.753 -20.496 1.00 26.75 194 PRO A C 1
ATOM 1617 O O . PRO A 1 194 ? -10.317 -26.141 -19.340 1.00 26.75 194 PRO A O 1
ATOM 1620 N N . ILE A 1 195 ? -11.529 -25.035 -20.873 1.00 32.25 195 ILE A N 1
ATOM 1621 C CA . ILE A 1 195 ? -12.685 -24.773 -20.016 1.00 32.25 195 ILE A CA 1
ATOM 1622 C C . ILE A 1 195 ? -13.38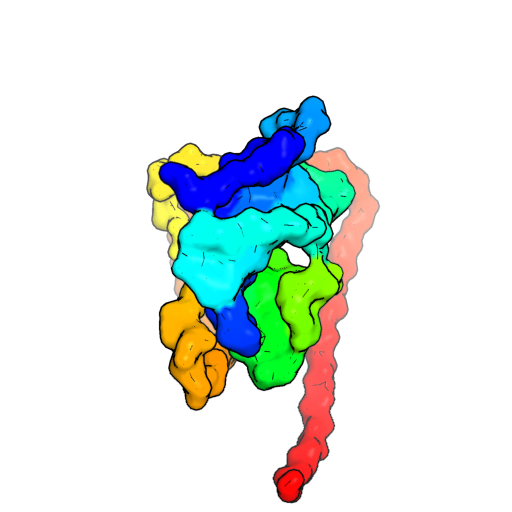8 -26.115 -19.774 1.00 32.25 195 ILE A C 1
ATOM 1624 O O . ILE A 1 195 ? -14.142 -26.591 -20.626 1.00 32.25 195 ILE A O 1
ATOM 1628 N N . SER A 1 196 ? -13.157 -26.740 -18.621 1.00 31.89 196 SER A N 1
ATOM 1629 C CA . SER A 1 196 ? -14.080 -27.743 -18.103 1.00 31.89 196 SER A CA 1
ATOM 1630 C C . SER A 1 196 ? -15.319 -27.015 -17.584 1.00 31.89 196 SER A C 1
ATOM 1632 O O . SER A 1 196 ? -15.261 -26.154 -16.709 1.00 31.89 196 SER A O 1
ATOM 1634 N N . ARG A 1 197 ? -16.462 -27.334 -18.194 1.00 32.50 197 ARG A N 1
ATOM 1635 C CA . ARG A 1 197 ? -17.786 -26.877 -17.768 1.00 32.50 197 ARG A CA 1
ATOM 1636 C C . ARG A 1 197 ? -18.024 -27.317 -16.322 1.00 32.50 197 ARG A C 1
ATOM 1638 O O . ARG A 1 197 ? -18.098 -28.517 -16.072 1.00 32.50 197 ARG A O 1
ATOM 1645 N N . PHE A 1 198 ? -18.217 -26.374 -15.407 1.00 31.06 198 PHE A N 1
ATOM 1646 C CA . PHE A 1 198 ? -18.940 -26.662 -14.171 1.00 31.06 198 PHE A CA 1
ATOM 1647 C C . PHE A 1 198 ? -20.443 -26.486 -14.438 1.00 31.06 198 PHE A C 1
ATOM 1649 O O . PHE A 1 198 ? -20.832 -25.468 -15.019 1.00 31.06 198 PHE A O 1
ATOM 1656 N N . PRO A 1 199 ? -21.291 -27.475 -14.104 1.00 30.27 199 PRO A N 1
ATOM 1657 C CA . PRO A 1 199 ? -22.733 -27.321 -14.193 1.00 30.27 199 PRO A CA 1
ATOM 1658 C C . PRO A 1 199 ? -23.227 -26.399 -13.074 1.00 30.27 199 PRO A C 1
ATOM 1660 O O . PRO A 1 199 ? -22.760 -26.480 -11.940 1.00 30.27 199 PRO A O 1
ATOM 1663 N N . ASN A 1 200 ? -24.181 -25.537 -13.421 1.00 31.77 200 ASN A N 1
ATOM 1664 C CA . ASN A 1 200 ? -24.962 -24.755 -12.468 1.00 31.77 200 ASN A CA 1
ATOM 1665 C C . ASN A 1 200 ? -25.600 -25.681 -11.425 1.00 31.77 200 ASN A C 1
ATOM 1667 O O . ASN A 1 200 ? -26.237 -26.654 -11.831 1.00 31.77 200 ASN A O 1
ATOM 1671 N N . ILE A 1 201 ? -25.471 -25.328 -10.143 1.00 36.16 201 ILE A N 1
ATOM 1672 C CA . ILE A 1 201 ? -26.533 -25.201 -9.125 1.00 36.16 201 ILE A CA 1
ATOM 1673 C C . ILE A 1 201 ? -25.984 -24.282 -8.031 1.00 36.16 201 ILE A C 1
ATOM 1675 O O . ILE A 1 201 ? -24.827 -24.506 -7.610 1.00 36.16 201 ILE A O 1
#